Protein 9KK3 (pdb70)

Secondary structure (DSSP, 8-state):
--TTSS--S-----S-----

Structure (mmCIF, N/CA/C/O backbone):
data_9KK3
#
_entry.id   9KK3
#
_cell.length_a   1.000
_cell.length_b   1.000
_cell.length_c   1.000
_cell.angle_alpha   90.00
_cell.angle_beta   90.00
_cell.angle_gamma   90.00
#
_symmetry.space_group_name_H-M   'P 1'
#
loop_
_atom_site.group_PDB
_atom_site.id
_atom_site.type_symbol
_atom_site.label_atom_id
_atom_site.label_alt_id
_atom_site.label_comp_id
_atom_site.label_asym_id
_atom_site.label_entity_id
_atom_site.label_seq_id
_atom_site.pdbx_PDB_ins_code
_atom_site.Cartn_x
_atom_site.Cartn_y
_atom_site.Cartn_z
_atom_site.occupancy
_atom_site.B_iso_or_equiv
_atom_site.auth_seq_id
_atom_site.auth_comp_id
_atom_site.auth_asym_id
_atom_site.auth_atom_id
_atom_site.pdbx_PDB_model_num
ATOM 1 N N . LEU A 1 1 ? 1.328 0.000 0.000 1.00 0.000 1 LEU A N 1
ATOM 2 C CA . LEU A 1 1 ? 2.094 -0.000 -1.242 1.00 0.000 1 LEU A CA 1
ATOM 3 C C . LEU A 1 1 ? 2.266 -1.419 -1.775 1.00 0.000 1 LEU A C 1
ATOM 4 O O . LEU A 1 1 ? 2.159 -2.402 -1.041 1.00 0.000 1 LEU A O 1
ATOM 35 N N . SER A 1 3 ? 4.961 -3.246 -2.866 1.00 0.000 3 SER A N 1
ATOM 36 C CA . SER A 1 3 ? 5.998 -4.001 -2.173 1.00 0.000 3 SER A CA 1
ATOM 37 C C . SER A 1 3 ? 6.912 -3.070 -1.382 1.00 0.000 3 SER A C 1
ATOM 38 O O . SER A 1 3 ? 7.960 -2.647 -1.871 1.00 0.000 3 SER A O 1
ATOM 46 N N . CYS A 1 4 ? 6.506 -2.753 -0.157 1.00 0.000 4 CYS A N 1
ATOM 47 C CA . CYS A 1 4 ? 7.286 -1.872 0.704 1.00 0.000 4 CYS A CA 1
ATOM 48 C C . CYS A 1 4 ? 8.460 -2.621 1.328 1.00 0.000 4 CYS A C 1
ATOM 49 O O . CYS A 1 4 ? 9.549 -2.069 1.487 1.00 0.000 4 CYS A O 1
ATOM 56 N N . CYS A 1 5 ? 8.230 -3.881 1.681 1.00 0.000 5 CYS A N 1
ATOM 57 C CA . CYS A 1 5 ? 9.267 -4.707 2.288 1.00 0.000 5 CYS A CA 1
ATOM 58 C C . CYS A 1 5 ? 10.007 -5.517 1.228 1.00 0.000 5 CYS A C 1
ATOM 59 O O . CYS A 1 5 ? 10.489 -6.617 1.497 1.00 0.000 5 CYS A O 1
ATOM 66 N N . SER A 1 6 ? 10.094 -4.964 0.022 1.00 0.000 6 SER A N 1
ATOM 67 C CA . SER A 1 6 ? 10.772 -5.636 -1.080 1.00 0.000 6 SER A CA 1
ATOM 68 C C . SER A 1 6 ? 12.286 -5.585 -0.898 1.00 0.000 6 SER A C 1
ATOM 69 O O . SER A 1 6 ? 12.935 -6.612 -0.696 1.00 0.000 6 SER A O 1
ATOM 77 N N . LEU A 1 7 ? 12.844 -4.381 -0.970 1.00 0.000 7 LEU A N 1
ATOM 78 C CA . LEU A 1 7 ? 14.282 -4.193 -0.813 1.00 0.000 7 LEU A CA 1
ATOM 79 C C . LEU A 1 7 ? 14.634 -3.868 0.635 1.00 0.000 7 LEU A C 1
ATOM 80 O O . LEU A 1 7 ? 15.602 -3.159 0.904 1.00 0.000 7 LEU A O 1
ATOM 96 N N . ASN A 1 8 ? 13.841 -4.393 1.563 1.00 0.000 8 ASN A N 1
ATOM 97 C CA . ASN A 1 8 ? 14.070 -4.160 2.985 1.00 0.000 8 ASN A CA 1
ATOM 98 C C . ASN A 1 8 ? 13.264 -5.138 3.834 1.00 0.000 8 ASN A C 1
ATOM 99 O O . ASN A 1 8 ? 12.339 -4.743 4.545 1.00 0.000 8 ASN A O 1
ATOM 110 N N . LEU A 1 9 ? 13.621 -6.415 3.755 1.00 0.000 9 LEU A N 1
ATOM 111 C CA . LEU A 1 9 ? 12.931 -7.450 4.516 1.00 0.000 9 LEU A CA 1
ATOM 112 C C . LEU A 1 9 ? 13.526 -7.585 5.914 1.00 0.000 9 LEU A C 1
ATOM 113 O O . LEU A 1 9 ? 13.807 -8.692 6.375 1.00 0.000 9 LEU A O 1
ATOM 129 N N . ARG A 1 10 ? 13.713 -6.453 6.584 1.00 0.000 10 ARG A N 1
ATOM 130 C CA . ARG A 1 10 ? 14.273 -6.445 7.930 1.00 0.000 10 ARG A CA 1
ATOM 131 C C . ARG A 1 10 ? 13.215 -6.053 8.957 1.00 0.000 10 ARG A C 1
ATOM 132 O O . ARG A 1 10 ? 12.965 -6.783 9.917 1.00 0.000 10 ARG A O 1
ATOM 153 N N . LEU A 1 11 ? 12.597 -4.895 8.749 1.00 0.000 11 LEU A N 1
ATOM 154 C CA . LEU A 1 11 ? 11.566 -4.404 9.656 1.00 0.000 11 LEU A CA 1
ATOM 155 C C . LEU A 1 11 ? 10.273 -4.110 8.903 1.00 0.000 11 LEU A C 1
ATOM 156 O O . LEU A 1 11 ? 10.225 -4.189 7.675 1.00 0.000 11 LEU A O 1
ATOM 172 N N . CYS A 1 12 ? 9.226 -3.768 9.646 1.00 0.000 12 CYS A N 1
ATOM 173 C CA . CYS A 1 12 ? 7.932 -3.459 9.050 1.00 0.000 12 CYS A CA 1
ATOM 174 C C . CYS A 1 12 ? 7.119 -2.542 9.959 1.00 0.000 12 CYS A C 1
ATOM 175 O O . CYS A 1 12 ? 6.319 -2.992 10.781 1.00 0.000 12 CYS A O 1
ATOM 197 N N . VAL A 1 14 ? 5.199 0.448 8.758 1.00 0.000 14 VAL A N 1
ATOM 198 C CA . VAL A 1 14 ? 3.943 0.782 8.097 1.00 0.000 14 VAL A CA 1
ATOM 199 C C . VAL A 1 14 ? 3.268 -0.466 7.537 1.00 0.000 14 VAL A C 1
ATOM 200 O O . VAL A 1 14 ? 3.916 -1.465 7.224 1.00 0.000 14 VAL A O 1
ATOM 228 N N . ALA A 1 16 ? 2.236 -1.035 4.775 1.00 0.000 16 ALA A N 1
ATOM 229 C CA . ALA A 1 16 ? 2.720 -1.317 3.429 1.00 0.000 16 ALA A CA 1
ATOM 230 C C . ALA A 1 16 ? 3.680 -2.501 3.428 1.00 0.000 16 ALA A C 1
ATOM 231 O O . ALA A 1 16 ? 3.714 -3.286 2.479 1.00 0.000 16 ALA A O 1
ATOM 238 N N . CYS A 1 17 ? 4.461 -2.625 4.496 1.00 0.000 17 CYS A N 1
ATOM 239 C CA . CYS A 1 17 ? 5.424 -3.713 4.619 1.00 0.000 17 CYS A CA 1
ATOM 240 C C . CYS A 1 17 ? 5.042 -4.651 5.760 1.00 0.000 17 CYS A C 1
ATOM 241 O O . CYS A 1 17 ? 5.895 -5.332 6.331 1.00 0.000 17 CYS A O 1
ATOM 248 N N . LYS A 1 18 ? 3.755 -4.682 6.088 1.00 0.000 18 LYS A N 1
ATOM 249 C CA . LYS A 1 18 ? 3.258 -5.536 7.160 1.00 0.000 18 LYS A CA 1
ATOM 250 C C . LYS A 1 18 ? 2.757 -6.867 6.607 1.00 0.000 18 LYS A C 1
ATOM 251 O O . LYS A 1 18 ? 2.655 -7.854 7.336 1.00 0.000 18 LYS A O 1
ATOM 270 N N . ARG A 1 19 ? 2.448 -6.886 5.315 1.00 0.000 19 ARG A N 1
ATOM 271 C CA . ARG A 1 19 ? 1.958 -8.096 4.665 1.00 0.000 19 ARG A CA 1
ATOM 272 C C . ARG A 1 19 ? 3.114 -8.912 4.093 1.00 0.000 19 ARG A C 1
ATOM 273 O O . ARG A 1 19 ? 2.981 -10.112 3.856 1.00 0.000 19 ARG A O 1
ATOM 294 N N . ASN A 1 20 ? 4.246 -8.251 3.873 1.00 0.000 20 ASN A N 1
ATOM 295 C CA . ASN A 1 20 ? 5.424 -8.915 3.328 1.00 0.000 20 ASN A CA 1
ATOM 296 C C . ASN A 1 20 ? 5.947 -9.975 4.293 1.00 0.000 20 ASN A C 1
ATOM 297 O O . ASN A 1 20 ? 5.618 -9.986 5.479 1.00 0.000 20 ASN A O 1
ATOM 323 N N . CYS A 1 22 ? 8.581 -10.187 5.681 1.00 0.000 22 CYS A N 1
ATOM 324 C CA . CYS A 1 22 ? 9.349 -9.565 6.753 1.00 0.000 22 CYS A CA 1
ATOM 325 C C . CYS A 1 22 ? 8.522 -9.470 8.031 1.00 0.000 22 CYS A C 1
ATOM 326 O O . CYS A 1 22 ? 9.057 -9.546 9.138 1.00 0.000 22 CYS A O 1
ATOM 333 N N . CYS A 1 23 ? 7.213 -9.304 7.872 1.00 0.000 23 CYS A N 1
ATOM 334 C CA . CYS A 1 23 ? 6.310 -9.199 9.011 1.00 0.000 23 CYS A CA 1
ATOM 335 C C . CYS A 1 23 ? 5.546 -10.503 9.222 1.00 0.000 23 CYS A C 1
ATOM 336 O O . CYS A 1 23 ? 5.347 -10.943 10.355 1.00 0.000 23 CYS A O 1
ATOM 343 N N . THR A 1 24 ? 5.120 -11.117 8.123 1.00 0.000 24 THR A N 1
ATOM 344 C CA . THR A 1 24 ? 4.377 -12.369 8.186 1.00 0.000 24 THR A CA 1
ATOM 345 C C . THR A 1 24 ? 5.304 -13.568 8.016 1.00 0.000 24 THR A C 1
ATOM 346 O O . THR A 1 24 ? 4.907 -14.600 7.477 1.00 0.000 24 THR A O 1
ATOM 360 N N . LEU A 1 1 ? 1.438 -0.160 0.188 1.00 0.000 1 LEU A N 2
ATOM 361 C CA . LEU A 1 1 ? 2.104 -0.115 -1.109 1.00 0.000 1 LEU A CA 2
ATOM 362 C C . LEU A 1 1 ? 2.292 -1.520 -1.673 1.00 0.000 1 LEU A C 2
ATOM 363 O O . LEU A 1 1 ? 2.237 -2.517 -0.953 1.00 0.000 1 LEU A O 2
ATOM 394 N N . SER A 1 3 ? 4.950 -3.284 -2.808 1.00 0.000 3 SER A N 2
ATOM 395 C CA . SER A 1 3 ? 6.000 -4.042 -2.138 1.00 0.000 3 SER A CA 2
ATOM 396 C C . SER A 1 3 ? 6.915 -3.116 -1.343 1.00 0.000 3 SER A C 2
ATOM 397 O O . SER A 1 3 ? 8.001 -2.757 -1.799 1.00 0.000 3 SER A O 2
ATOM 405 N N . CYS A 1 4 ? 6.469 -2.734 -0.151 1.00 0.000 4 CYS A N 2
ATOM 406 C CA . CYS A 1 4 ? 7.246 -1.849 0.709 1.00 0.000 4 CYS A CA 2
ATOM 407 C C . CYS A 1 4 ? 8.415 -2.597 1.343 1.00 0.000 4 CYS A C 2
ATOM 408 O O . CYS A 1 4 ? 9.496 -2.038 1.530 1.00 0.000 4 CYS A O 2
ATOM 415 N N . CYS A 1 5 ? 8.191 -3.865 1.673 1.00 0.000 5 CYS A N 2
ATOM 416 C CA . CYS A 1 5 ? 9.225 -4.690 2.286 1.00 0.000 5 CYS A CA 2
ATOM 417 C C . CYS A 1 5 ? 9.995 -5.473 1.227 1.00 0.000 5 CYS A C 2
ATOM 418 O O . CYS A 1 5 ? 10.464 -6.583 1.479 1.00 0.000 5 CYS A O 2
ATOM 425 N N . SER A 1 6 ? 10.122 -4.886 0.041 1.00 0.000 6 SER A N 2
ATOM 426 C CA . SER A 1 6 ? 10.832 -5.529 -1.058 1.00 0.000 6 SER A CA 2
ATOM 427 C C . SER A 1 6 ? 12.340 -5.488 -0.828 1.00 0.000 6 SER A C 2
ATOM 428 O O . SER A 1 6 ? 12.978 -6.523 -0.630 1.00 0.000 6 SER A O 2
ATOM 436 N N . LEU A 1 7 ? 12.904 -4.286 -0.856 1.00 0.000 7 LEU A N 2
ATOM 437 C CA . LEU A 1 7 ? 14.337 -4.108 -0.650 1.00 0.000 7 LEU A CA 2
ATOM 438 C C . LEU A 1 7 ? 14.645 -3.814 0.814 1.00 0.000 7 LEU A C 2
ATOM 439 O O . LEU A 1 7 ? 15.592 -3.094 1.127 1.00 0.000 7 LEU A O 2
ATOM 455 N N . ASN A 1 8 ? 13.839 -4.379 1.708 1.00 0.000 8 ASN A N 2
ATOM 456 C CA . ASN A 1 8 ? 14.027 -4.179 3.140 1.00 0.000 8 ASN A CA 2
ATOM 457 C C . ASN A 1 8 ? 13.219 -5.195 3.942 1.00 0.000 8 ASN A C 2
ATOM 458 O O . ASN A 1 8 ? 12.294 -4.834 4.671 1.00 0.000 8 ASN A O 2
ATOM 469 N N . LEU A 1 9 ? 13.574 -6.467 3.802 1.00 0.000 9 LEU A N 2
ATOM 470 C CA . LEU A 1 9 ? 12.883 -7.537 4.514 1.00 0.000 9 LEU A CA 2
ATOM 471 C C . LEU A 1 9 ? 13.474 -7.736 5.905 1.00 0.000 9 LEU A C 2
ATOM 472 O O . LEU A 1 9 ? 13.784 -8.859 6.305 1.00 0.000 9 LEU A O 2
ATOM 488 N N . ARG A 1 10 ? 13.627 -6.639 6.640 1.00 0.000 10 ARG A N 2
ATOM 489 C CA . ARG A 1 10 ? 14.180 -6.694 7.988 1.00 0.000 10 ARG A CA 2
ATOM 490 C C . ARG A 1 10 ? 13.262 -5.988 8.981 1.00 0.000 10 ARG A C 2
ATOM 491 O O . ARG A 1 10 ? 13.125 -6.415 10.128 1.00 0.000 10 ARG A O 2
ATOM 512 N N . LEU A 1 11 ? 12.636 -4.905 8.534 1.00 0.000 11 LEU A N 2
ATOM 513 C CA . LEU A 1 11 ? 11.730 -4.139 9.383 1.00 0.000 11 LEU A CA 2
ATOM 514 C C . LEU A 1 11 ? 10.388 -3.921 8.691 1.00 0.000 11 LEU A C 2
ATOM 515 O O . LEU A 1 11 ? 10.289 -3.999 7.467 1.00 0.000 11 LEU A O 2
ATOM 531 N N . CYS A 1 12 ? 9.358 -3.645 9.484 1.00 0.000 12 CYS A N 2
ATOM 532 C CA . CYS A 1 12 ? 8.022 -3.414 8.949 1.00 0.000 12 CYS A CA 2
ATOM 533 C C . CYS A 1 12 ? 7.211 -2.516 9.880 1.00 0.000 12 CYS A C 2
ATOM 534 O O . CYS A 1 12 ? 6.457 -2.984 10.733 1.00 0.000 12 CYS A O 2
ATOM 556 N N . VAL A 1 14 ? 5.199 0.459 8.708 1.00 0.000 14 VAL A N 2
ATOM 557 C CA . VAL A 1 14 ? 3.927 0.776 8.070 1.00 0.000 14 VAL A CA 2
ATOM 558 C C . VAL A 1 14 ? 3.259 -0.481 7.521 1.00 0.000 14 VAL A C 2
ATOM 559 O O . VAL A 1 14 ? 3.915 -1.470 7.195 1.00 0.000 14 VAL A O 2
ATOM 587 N N . ALA A 1 16 ? 2.205 -1.085 4.783 1.00 0.000 16 ALA A N 2
ATOM 588 C CA . ALA A 1 16 ? 2.682 -1.375 3.436 1.00 0.000 16 ALA A CA 2
ATOM 589 C C . ALA A 1 16 ? 3.657 -2.547 3.440 1.00 0.000 16 ALA A C 2
ATOM 590 O O . ALA A 1 16 ? 3.698 -3.337 2.496 1.00 0.000 16 ALA A O 2
ATOM 597 N N . CYS A 1 17 ? 4.441 -2.655 4.507 1.00 0.000 17 CYS A N 2
ATOM 598 C CA . CYS A 1 17 ? 5.417 -3.731 4.634 1.00 0.000 17 CYS A CA 2
ATOM 599 C C . CYS A 1 17 ? 5.048 -4.668 5.780 1.00 0.000 17 CYS A C 2
ATOM 600 O O . CYS A 1 17 ? 5.908 -5.345 6.345 1.00 0.000 17 CYS A O 2
ATOM 607 N N . LYS A 1 18 ? 3.764 -4.703 6.118 1.00 0.000 18 LYS A N 2
ATOM 608 C CA . LYS A 1 18 ? 3.278 -5.558 7.195 1.00 0.000 18 LYS A CA 2
ATOM 609 C C . LYS A 1 18 ? 2.768 -6.886 6.647 1.00 0.000 18 LYS A C 2
ATOM 610 O O . LYS A 1 18 ? 2.678 -7.875 7.375 1.00 0.000 18 LYS A O 2
ATOM 629 N N . ARG A 1 19 ? 2.437 -6.903 5.360 1.00 0.000 19 ARG A N 2
ATOM 630 C CA . ARG A 1 19 ? 1.936 -8.110 4.715 1.00 0.000 19 ARG A CA 2
ATOM 631 C C . ARG A 1 19 ? 3.082 -8.927 4.126 1.00 0.000 19 ARG A C 2
ATOM 632 O O . ARG A 1 19 ? 2.947 -10.128 3.896 1.00 0.000 19 ARG A O 2
ATOM 653 N N . ASN A 1 20 ? 4.210 -8.266 3.884 1.00 0.000 20 ASN A N 2
ATOM 654 C CA . ASN A 1 20 ? 5.379 -8.931 3.320 1.00 0.000 20 ASN A CA 2
ATOM 655 C C . ASN A 1 20 ? 5.909 -9.999 4.272 1.00 0.000 20 ASN A C 2
ATOM 656 O O . ASN A 1 20 ? 5.594 -10.017 5.462 1.00 0.000 20 ASN A O 2
ATOM 682 N N . CYS A 1 22 ? 8.545 -10.226 5.641 1.00 0.000 22 CYS A N 2
ATOM 683 C CA . CYS A 1 22 ? 9.318 -9.614 6.715 1.00 0.000 22 CYS A CA 2
ATOM 684 C C . CYS A 1 22 ? 8.496 -9.527 7.997 1.00 0.000 22 CYS A C 2
ATOM 685 O O . CYS A 1 22 ? 9.025 -9.676 9.099 1.00 0.000 22 CYS A O 2
ATOM 692 N N . CYS A 1 23 ? 7.198 -9.286 7.845 1.00 0.000 23 CYS A N 2
ATOM 693 C CA . CYS A 1 23 ? 6.300 -9.179 8.989 1.00 0.000 23 CYS A CA 2
ATOM 694 C C . CYS A 1 23 ? 5.409 -10.413 9.099 1.00 0.000 23 CYS A C 2
ATOM 695 O O . CYS A 1 23 ? 5.226 -10.967 10.183 1.00 0.000 23 CYS A O 2
ATOM 702 N N . THR A 1 24 ? 4.856 -10.839 7.967 1.00 0.000 24 THR A N 2
ATOM 703 C CA . THR A 1 24 ? 3.983 -12.006 7.935 1.00 0.000 24 THR A CA 2
ATOM 704 C C . THR A 1 24 ? 4.167 -12.794 6.643 1.00 0.000 24 THR A C 2
ATOM 705 O O . THR A 1 24 ? 4.246 -12.218 5.559 1.00 0.000 24 THR A O 2
ATOM 719 N N . LEU A 1 1 ? 1.966 0.566 -1.302 1.00 0.000 1 LEU A N 3
ATOM 720 C CA . LEU A 1 1 ? 3.269 0.015 -1.657 1.00 0.000 1 LEU A CA 3
ATOM 721 C C . LEU A 1 1 ? 3.356 -1.462 -1.285 1.00 0.000 1 LEU A C 3
ATOM 722 O O . LEU A 1 1 ? 4.033 -1.848 -0.332 1.00 0.000 1 LEU A O 3
ATOM 753 N N . SER A 1 3 ? 4.992 -3.847 -2.413 1.00 0.000 3 SER A N 3
ATOM 754 C CA . SER A 1 3 ? 6.372 -4.311 -2.319 1.00 0.000 3 SER A CA 3
ATOM 755 C C . SER A 1 3 ? 7.194 -3.392 -1.421 1.00 0.000 3 SER A C 3
ATOM 756 O O . SER A 1 3 ? 8.369 -3.134 -1.687 1.00 0.000 3 SER A O 3
ATOM 764 N N . CYS A 1 4 ? 6.569 -2.899 -0.358 1.00 0.000 4 CYS A N 3
ATOM 765 C CA . CYS A 1 4 ? 7.240 -2.008 0.580 1.00 0.000 4 CYS A CA 3
ATOM 766 C C . CYS A 1 4 ? 8.423 -2.707 1.244 1.00 0.000 4 CYS A C 3
ATOM 767 O O . CYS A 1 4 ? 9.498 -2.126 1.394 1.00 0.000 4 CYS A O 3
ATOM 774 N N . CYS A 1 5 ? 8.217 -3.959 1.639 1.00 0.000 5 CYS A N 3
ATOM 775 C CA . CYS A 1 5 ? 9.265 -4.739 2.287 1.00 0.000 5 CYS A CA 3
ATOM 776 C C . CYS A 1 5 ? 10.034 -5.572 1.265 1.00 0.000 5 CYS A C 3
ATOM 777 O O . CYS A 1 5 ? 10.566 -6.633 1.588 1.00 0.000 5 CYS A O 3
ATOM 784 N N . SER A 1 6 ? 10.086 -5.082 0.030 1.00 0.000 6 SER A N 3
ATOM 785 C CA . SER A 1 6 ? 10.787 -5.781 -1.041 1.00 0.000 6 SER A CA 3
ATOM 786 C C . SER A 1 6 ? 12.298 -5.659 -0.872 1.00 0.000 6 SER A C 3
ATOM 787 O O . SER A 1 6 ? 12.997 -6.656 -0.684 1.00 0.000 6 SER A O 3
ATOM 795 N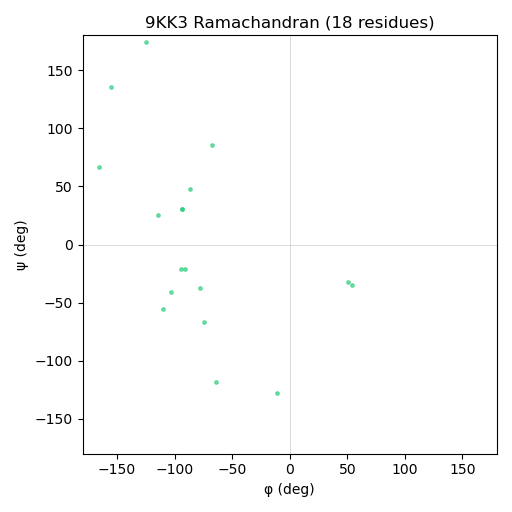 N . LEU A 1 7 ? 12.797 -4.429 -0.941 1.00 0.000 7 LEU A N 3
ATOM 796 C CA . LEU A 1 7 ? 14.226 -4.174 -0.797 1.00 0.000 7 LEU A CA 3
ATOM 797 C C . LEU A 1 7 ? 14.575 -3.837 0.649 1.00 0.000 7 LEU A C 3
ATOM 798 O O . LEU A 1 7 ? 15.521 -3.097 0.913 1.00 0.000 7 LEU A O 3
ATOM 814 N N . ASN A 1 8 ? 13.805 -4.388 1.582 1.00 0.000 8 ASN A N 3
ATOM 815 C CA . ASN A 1 8 ? 14.034 -4.147 3.002 1.00 0.000 8 ASN A CA 3
ATOM 816 C C . ASN A 1 8 ? 13.263 -5.149 3.856 1.00 0.000 8 ASN A C 3
ATOM 817 O O . ASN A 1 8 ? 12.337 -4.782 4.580 1.00 0.000 8 ASN A O 3
ATOM 828 N N . LEU A 1 9 ? 13.651 -6.416 3.765 1.00 0.000 9 LEU A N 3
ATOM 829 C CA . LEU A 1 9 ? 12.997 -7.473 4.529 1.00 0.000 9 LEU A CA 3
ATOM 830 C C . LEU A 1 9 ? 13.597 -7.586 5.927 1.00 0.000 9 LEU A C 3
ATOM 831 O O . LEU A 1 9 ? 13.938 -8.679 6.381 1.00 0.000 9 LEU A O 3
ATOM 847 N N . ARG A 1 10 ? 13.721 -6.450 6.605 1.00 0.000 10 ARG A N 3
ATOM 848 C CA . ARG A 1 10 ? 14.280 -6.421 7.952 1.00 0.000 10 ARG A CA 3
ATOM 849 C C . ARG A 1 10 ? 13.229 -5.980 8.967 1.00 0.000 10 ARG A C 3
ATOM 850 O O . ARG A 1 10 ? 12.932 -6.698 9.922 1.00 0.000 10 ARG A O 3
ATOM 871 N N . LEU A 1 11 ? 12.669 -4.794 8.753 1.00 0.000 11 LEU A N 3
ATOM 872 C CA . LEU A 1 11 ? 11.652 -4.255 9.649 1.00 0.000 11 LEU A CA 3
ATOM 873 C C . LEU A 1 11 ? 10.338 -4.030 8.908 1.00 0.000 11 LEU A C 3
ATOM 874 O O . LEU A 1 11 ? 10.268 -4.179 7.687 1.00 0.000 11 LEU A O 3
ATOM 890 N N . CYS A 1 12 ? 9.299 -3.668 9.653 1.00 0.000 12 CYS A N 3
ATOM 891 C CA . CYS A 1 12 ? 7.987 -3.420 9.067 1.00 0.000 12 CYS A CA 3
ATOM 892 C C . CYS A 1 12 ? 7.122 -2.582 10.005 1.00 0.000 12 CYS A C 3
ATOM 893 O O . CYS A 1 12 ? 6.322 -3.103 10.783 1.00 0.000 12 CYS A O 3
ATOM 915 N N . VAL A 1 14 ? 5.168 0.390 8.885 1.00 0.000 14 VAL A N 3
ATOM 916 C CA . VAL A 1 14 ? 3.935 0.742 8.192 1.00 0.000 14 VAL A CA 3
ATOM 917 C C . VAL A 1 14 ? 3.256 -0.495 7.616 1.00 0.000 14 VAL A C 3
ATOM 918 O O . VAL A 1 14 ? 3.892 -1.515 7.348 1.00 0.000 14 VAL A O 3
ATOM 946 N N . ALA A 1 16 ? 2.227 -0.985 4.770 1.00 0.000 16 ALA A N 3
ATOM 947 C CA . ALA A 1 16 ? 2.718 -1.249 3.423 1.00 0.000 16 ALA A CA 3
ATOM 948 C C . ALA A 1 16 ? 3.673 -2.437 3.410 1.00 0.000 16 ALA A C 3
ATOM 949 O O . ALA A 1 16 ? 3.696 -3.218 2.458 1.00 0.000 16 ALA A O 3
ATOM 956 N N . CYS A 1 17 ? 4.462 -2.568 4.471 1.00 0.000 17 CYS A N 3
ATOM 957 C CA . CYS A 1 17 ? 5.421 -3.661 4.582 1.00 0.000 17 CYS A CA 3
ATOM 958 C C . CYS A 1 17 ? 5.056 -4.591 5.735 1.00 0.000 17 CYS A C 3
ATOM 959 O O . CYS A 1 17 ? 5.922 -5.241 6.321 1.00 0.000 17 CYS A O 3
ATOM 966 N N . LYS A 1 18 ? 3.768 -4.649 6.055 1.00 0.000 18 LYS A N 3
ATOM 967 C CA . LYS A 1 18 ? 3.286 -5.500 7.137 1.00 0.000 18 LYS A CA 3
ATOM 968 C C . LYS A 1 18 ? 2.780 -6.833 6.596 1.00 0.000 18 LYS A C 3
ATOM 969 O O . LYS A 1 18 ? 2.690 -7.817 7.330 1.00 0.000 18 LYS A O 3
ATOM 988 N N . ARG A 1 19 ? 2.453 -6.858 5.308 1.00 0.000 19 ARG A N 3
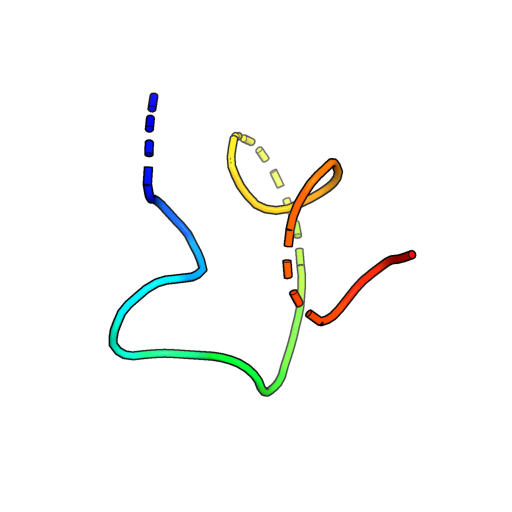ATOM 989 C CA . ARG A 1 19 ? 1.956 -8.072 4.670 1.00 0.000 19 ARG A CA 3
ATOM 990 C C . ARG A 1 19 ? 3.105 -8.884 4.079 1.00 0.000 19 ARG A C 3
ATOM 991 O O . ARG A 1 19 ? 2.972 -10.084 3.842 1.00 0.000 19 ARG A O 3
ATOM 1012 N N . ASN A 1 20 ? 4.233 -8.221 3.845 1.00 0.000 20 ASN A N 3
ATOM 1013 C CA . ASN A 1 20 ? 5.405 -8.881 3.281 1.00 0.000 20 ASN A CA 3
ATOM 1014 C C . ASN A 1 20 ? 5.929 -9.959 4.225 1.00 0.000 20 ASN A C 3
ATOM 1015 O O . ASN A 1 20 ? 5.604 -9.991 5.412 1.00 0.000 20 ASN A O 3
ATOM 1041 N N . CYS A 1 22 ? 8.557 -10.202 5.617 1.00 0.000 22 CYS A N 3
ATOM 1042 C CA . CYS A 1 22 ? 9.315 -9.601 6.707 1.00 0.000 22 CYS A CA 3
ATOM 1043 C C . CYS A 1 22 ? 8.478 -9.539 7.982 1.00 0.000 22 CYS A C 3
ATOM 1044 O O . CYS A 1 22 ? 8.997 -9.695 9.087 1.00 0.000 22 CYS A O 3
ATOM 1051 N N . CYS A 1 23 ? 7.179 -9.310 7.819 1.00 0.000 23 CYS A N 3
ATOM 1052 C CA . CYS A 1 23 ? 6.268 -9.227 8.955 1.00 0.000 23 CY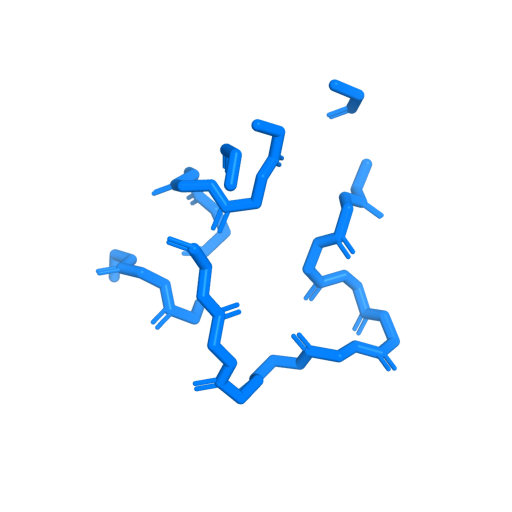S A CA 3
ATOM 1053 C C . CYS A 1 23 ? 5.413 -10.486 9.060 1.00 0.000 23 CYS A C 3
ATOM 1054 O O . CYS A 1 23 ? 5.240 -11.045 10.143 1.00 0.000 23 CYS A O 3
ATOM 1061 N N . THR A 1 24 ? 4.879 -10.928 7.925 1.00 0.000 24 THR A N 3
ATOM 1062 C CA . THR A 1 24 ? 4.041 -12.120 7.889 1.00 0.000 24 THR A CA 3
ATOM 1063 C C . THR A 1 24 ? 4.253 -12.902 6.597 1.00 0.000 24 THR A C 3
ATOM 1064 O O . THR A 1 24 ? 4.358 -12.320 5.518 1.00 0.000 24 THR A O 3
ATOM 1078 N N . LEU A 1 1 ? 2.072 1.281 -2.267 1.00 0.000 1 LEU A N 4
ATOM 1079 C CA . LEU A 1 1 ? 3.361 0.617 -2.111 1.00 0.000 1 LEU A CA 4
ATOM 1080 C C . LEU A 1 1 ? 3.180 -0.888 -1.936 1.00 0.000 1 LEU A C 4
ATOM 1081 O O . LEU A 1 1 ? 3.386 -1.441 -0.855 1.00 0.000 1 LEU A O 4
ATOM 1112 N N . SER A 1 3 ? 4.926 -3.592 -2.867 1.00 0.000 3 SER A N 4
ATOM 1113 C CA . SER A 1 3 ? 6.102 -4.256 -2.318 1.00 0.000 3 SER A CA 4
ATOM 1114 C C . SER A 1 3 ? 6.937 -3.285 -1.488 1.00 0.000 3 SER A C 4
ATOM 1115 O O . SER A 1 3 ? 7.994 -2.828 -1.923 1.00 0.000 3 SER A O 4
ATOM 1123 N N . CYS A 1 4 ? 6.454 -2.974 -0.290 1.00 0.000 4 CYS A N 4
ATOM 1124 C CA . CYS A 1 4 ? 7.153 -2.057 0.602 1.00 0.000 4 CYS A CA 4
ATOM 1125 C C . CYS A 1 4 ? 8.353 -2.740 1.251 1.00 0.000 4 CYS A C 4
ATOM 1126 O O . CYS A 1 4 ? 9.419 -2.140 1.396 1.00 0.000 4 CYS A O 4
ATOM 1133 N N . CYS A 1 5 ? 8.173 -3.997 1.640 1.00 0.000 5 CYS A N 4
ATOM 1134 C CA . CYS A 1 5 ? 9.240 -4.763 2.274 1.00 0.000 5 CYS A CA 4
ATOM 1135 C C . CYS A 1 5 ? 10.016 -5.573 1.240 1.00 0.000 5 CYS A C 4
ATOM 1136 O O . CYS A 1 5 ? 10.522 -6.655 1.536 1.00 0.000 5 CYS A O 4
ATOM 1143 N N . SER A 1 6 ? 10.105 -5.042 0.025 1.00 0.000 6 SER A N 4
ATOM 1144 C CA . SER A 1 6 ? 10.816 -5.717 -1.055 1.00 0.000 6 SER A CA 4
ATOM 1145 C C . SER A 1 6 ? 12.326 -5.609 -0.862 1.00 0.000 6 SER A C 4
ATOM 1146 O O . SER A 1 6 ? 13.008 -6.610 -0.639 1.00 0.000 6 SER A O 4
ATOM 1154 N N . LEU A 1 7 ? 12.842 -4.388 -0.949 1.00 0.000 7 LEU A N 4
ATOM 1155 C CA . LEU A 1 7 ? 14.271 -4.148 -0.783 1.00 0.000 7 LEU A CA 4
ATOM 1156 C C . LEU A 1 7 ? 14.599 -3.787 0.662 1.00 0.000 7 LEU A C 4
ATOM 1157 O O . LEU A 1 7 ? 15.531 -3.030 0.927 1.00 0.000 7 LEU A O 4
ATOM 1173 N N . ASN A 1 8 ? 13.827 -4.338 1.593 1.00 0.000 8 ASN A N 4
ATOM 1174 C CA . ASN A 1 8 ? 14.037 -4.076 3.013 1.00 0.000 8 ASN A CA 4
ATOM 1175 C C . ASN A 1 8 ? 13.271 -5.079 3.870 1.00 0.000 8 ASN A C 4
ATOM 1176 O O . ASN A 1 8 ? 12.334 -4.715 4.583 1.00 0.000 8 ASN A O 4
ATOM 1187 N N . LEU A 1 9 ? 13.674 -6.342 3.797 1.00 0.000 9 LEU A N 4
ATOM 1188 C CA . LEU A 1 9 ? 13.026 -7.398 4.566 1.00 0.000 9 LEU A CA 4
ATOM 1189 C C . LEU A 1 9 ? 13.647 -7.519 5.955 1.00 0.000 9 LEU A C 4
ATOM 1190 O O . LEU A 1 9 ? 13.964 -8.618 6.410 1.00 0.000 9 LEU A O 4
ATOM 1206 N N . ARG A 1 10 ? 13.814 -6.383 6.623 1.00 0.000 10 ARG A N 4
ATOM 1207 C CA . ARG A 1 10 ? 14.395 -6.361 7.960 1.00 0.000 10 ARG A CA 4
ATOM 1208 C C . ARG A 1 10 ? 13.344 -5.994 9.004 1.00 0.000 10 ARG A C 4
ATOM 1209 O O . ARG A 1 10 ? 13.214 -6.661 10.031 1.00 0.000 10 ARG A O 4
ATOM 1230 N N . LEU A 1 11 ? 12.596 -4.930 8.734 1.00 0.000 11 LEU A N 4
ATOM 1231 C CA . LEU A 1 11 ? 11.556 -4.473 9.649 1.00 0.000 11 LEU A CA 4
ATOM 1232 C C . LEU A 1 11 ? 10.271 -4.145 8.894 1.00 0.000 11 LEU A C 4
ATOM 1233 O O . LEU A 1 11 ? 10.237 -4.173 7.664 1.00 0.000 11 LEU A O 4
ATOM 1249 N N . CYS A 1 12 ? 9.217 -3.832 9.640 1.00 0.000 12 CYS A N 4
ATOM 1250 C CA . CYS A 1 12 ? 7.930 -3.497 9.042 1.00 0.000 12 CYS A CA 4
ATOM 1251 C C . CYS A 1 12 ? 7.122 -2.589 9.965 1.00 0.000 12 CYS A C 4
ATOM 1252 O O . CYS A 1 12 ? 6.310 -3.045 10.771 1.00 0.000 12 CYS A O 4
ATOM 1274 N N . VAL A 1 14 ? 5.245 0.424 8.810 1.00 0.000 14 VAL A N 4
ATOM 1275 C CA . VAL A 1 14 ? 3.997 0.785 8.148 1.00 0.000 14 VAL A CA 4
ATOM 1276 C C . VAL A 1 14 ? 3.299 -0.448 7.585 1.00 0.000 14 VAL A C 4
ATOM 1277 O O . VAL A 1 14 ? 3.928 -1.457 7.265 1.00 0.000 14 VAL A O 4
ATOM 1305 N N . 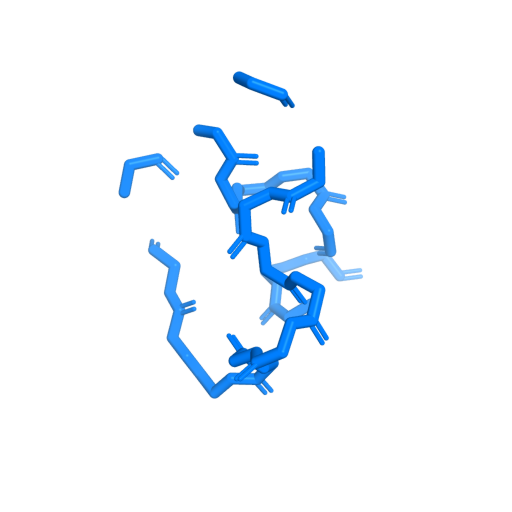ALA A 1 16 ? 2.225 -0.961 4.817 1.00 0.000 16 ALA A N 4
ATOM 1306 C CA . ALA A 1 16 ? 2.685 -1.230 3.460 1.00 0.000 16 ALA A CA 4
ATOM 1307 C C . ALA A 1 16 ? 3.627 -2.428 3.426 1.00 0.000 16 ALA A C 4
ATOM 1308 O O . ALA A 1 16 ? 3.620 -3.210 2.474 1.00 0.000 16 ALA A O 4
ATOM 1315 N N . CYS A 1 17 ? 4.437 -2.567 4.470 1.00 0.000 17 CYS A N 4
ATOM 1316 C CA . CYS A 1 17 ? 5.387 -3.670 4.560 1.00 0.000 17 CYS A CA 4
ATOM 1317 C C . CYS A 1 17 ? 5.015 -4.616 5.699 1.00 0.000 17 CYS A C 4
ATOM 1318 O O . CYS A 1 17 ? 5.874 -5.294 6.263 1.00 0.000 17 CYS A O 4
ATOM 1325 N N . LYS A 1 18 ? 3.730 -4.656 6.032 1.00 0.000 18 LYS A N 4
ATOM 1326 C CA . LYS A 1 18 ? 3.242 -5.519 7.101 1.00 0.000 18 LYS A CA 4
ATOM 1327 C C . LYS A 1 18 ? 2.735 -6.845 6.542 1.00 0.000 18 LYS A C 4
ATOM 1328 O O . LYS A 1 18 ? 2.622 -7.832 7.268 1.00 0.000 18 LYS A O 4
ATOM 1347 N N . ARG A 1 19 ? 2.433 -6.859 5.248 1.00 0.000 19 ARG A N 4
ATOM 1348 C CA . ARG A 1 19 ? 1.939 -8.064 4.593 1.00 0.000 19 ARG A CA 4
ATOM 1349 C C . ARG A 1 19 ? 3.093 -8.893 4.036 1.00 0.000 19 ARG A C 4
ATOM 1350 O O . ARG A 1 19 ? 2.951 -10.091 3.799 1.00 0.000 19 ARG A O 4
ATOM 1371 N N . ASN A 1 20 ? 4.235 -8.245 3.831 1.00 0.000 20 ASN A N 4
ATOM 1372 C CA . ASN A 1 20 ? 5.413 -8.921 3.301 1.00 0.000 20 ASN A CA 4
ATOM 1373 C C . ASN A 1 20 ? 5.909 -9.989 4.272 1.00 0.000 20 ASN A C 4
ATOM 1374 O O . ASN A 1 20 ? 5.547 -10.011 5.448 1.00 0.000 20 ASN A O 4
ATOM 1400 N N . CYS A 1 22 ? 8.525 -10.212 5.716 1.00 0.000 22 CYS A N 4
ATOM 1401 C CA . CYS A 1 22 ? 9.274 -9.598 6.806 1.00 0.000 22 CYS A CA 4
ATOM 1402 C C . CYS A 1 22 ? 8.421 -9.505 8.067 1.00 0.000 22 CYS A C 4
ATOM 1403 O O . CYS A 1 22 ? 8.932 -9.593 9.184 1.00 0.000 22 CYS A O 4
ATOM 1410 N N . CYS A 1 23 ? 7.117 -9.328 7.882 1.00 0.000 23 CYS A N 4
ATOM 1411 C CA . CYS A 1 23 ? 6.192 -9.223 9.003 1.00 0.000 23 CYS A CA 4
ATOM 1412 C C . CYS A 1 23 ? 5.415 -10.523 9.191 1.00 0.000 23 CYS A C 4
ATOM 1413 O O . CYS A 1 23 ? 5.193 -10.970 10.317 1.00 0.000 23 CYS A O 4
ATOM 1420 N N . THR A 1 24 ? 5.004 -11.126 8.080 1.00 0.000 24 THR A N 4
ATOM 1421 C CA . THR A 1 24 ? 4.252 -12.374 8.121 1.00 0.000 24 THR A CA 4
ATOM 1422 C C . THR A 1 24 ? 5.173 -13.577 7.959 1.00 0.000 24 THR A C 4
ATOM 1423 O O . THR A 1 24 ? 4.772 -14.611 7.426 1.00 0.000 24 THR A O 4
ATOM 1437 N N . LEU A 1 1 ? 1.776 0.767 0.168 1.00 0.000 1 LEU A N 5
ATOM 1438 C CA . LEU A 1 1 ? 2.473 0.487 -1.083 1.00 0.000 1 LEU A CA 5
ATOM 1439 C C . LEU A 1 1 ? 2.435 -1.003 -1.405 1.00 0.000 1 LEU A C 5
ATOM 1440 O O . LEU A 1 1 ? 2.226 -1.847 -0.533 1.00 0.000 1 LEU A O 5
ATOM 1471 N N . SER A 1 3 ? 4.974 -3.295 -2.808 1.00 0.000 3 SER A N 5
ATOM 1472 C CA . SER A 1 3 ? 6.094 -4.030 -2.232 1.00 0.000 3 SER A CA 5
ATOM 1473 C C . SER A 1 3 ? 6.989 -3.103 -1.415 1.00 0.000 3 SER A C 5
ATOM 1474 O O . SER A 1 3 ? 8.064 -2.705 -1.864 1.00 0.000 3 SER A O 5
ATOM 1482 N N . CYS A 1 4 ? 6.538 -2.764 -0.212 1.00 0.000 4 CYS A N 5
ATOM 1483 C CA . CYS A 1 4 ? 7.296 -1.884 0.669 1.00 0.000 4 CYS A CA 5
ATOM 1484 C C . CYS A 1 4 ? 8.464 -2.629 1.308 1.00 0.000 4 CYS A C 5
ATOM 1485 O O . CYS A 1 4 ? 9.550 -2.074 1.479 1.00 0.000 4 CYS A O 5
ATOM 1492 N N . CYS A 1 5 ? 8.233 -3.889 1.659 1.00 0.000 5 CYS A N 5
ATOM 1493 C CA . CYS A 1 5 ? 9.265 -4.712 2.280 1.00 0.000 5 CYS A CA 5
ATOM 1494 C C . CYS A 1 5 ? 10.023 -5.518 1.229 1.00 0.000 5 CYS A C 5
ATOM 1495 O O . CYS A 1 5 ? 10.514 -6.612 1.506 1.00 0.000 5 CYS A O 5
ATOM 1502 N N . SER A 1 6 ? 10.116 -4.967 0.023 1.00 0.000 6 SER A N 5
ATOM 1503 C CA . SER A 1 6 ? 10.812 -5.635 -1.071 1.00 0.000 6 SER A CA 5
ATOM 1504 C C . SER A 1 6 ? 12.323 -5.562 -0.879 1.00 0.000 6 SER A C 5
ATOM 1505 O O . SER A 1 6 ? 12.987 -6.583 -0.692 1.00 0.000 6 SER A O 5
ATOM 1513 N N . LEU A 1 7 ? 12.861 -4.349 -0.925 1.00 0.000 7 LEU A N 5
ATOM 1514 C CA . LEU A 1 7 ? 14.295 -4.140 -0.756 1.00 0.000 7 LEU A CA 5
ATOM 1515 C C . LEU A 1 7 ? 14.634 -3.845 0.702 1.00 0.000 7 LEU A C 5
ATOM 1516 O O . LEU A 1 7 ? 15.598 -3.139 0.994 1.00 0.000 7 LEU A O 5
ATOM 1532 N N . ASN A 1 8 ? 13.836 -4.394 1.612 1.00 0.000 8 ASN A N 5
ATOM 1533 C CA . ASN A 1 8 ? 14.053 -4.191 3.040 1.00 0.000 8 ASN A CA 5
ATOM 1534 C C . ASN A 1 8 ? 13.244 -5.191 3.860 1.00 0.000 8 ASN A C 5
ATOM 1535 O O . ASN A 1 8 ? 12.318 -4.815 4.580 1.00 0.000 8 ASN A O 5
ATOM 1546 N N . LEU A 1 9 ? 13.600 -6.466 3.748 1.00 0.000 9 LEU A N 5
ATOM 1547 C CA . LEU A 1 9 ? 12.908 -7.521 4.479 1.00 0.000 9 LEU A CA 5
ATOM 1548 C C . LEU A 1 9 ? 13.488 -7.682 5.881 1.00 0.000 9 LEU A C 5
ATOM 1549 O O . LEU A 1 9 ? 13.802 -8.793 6.310 1.00 0.000 9 LEU A O 5
ATOM 1565 N N . ARG A 1 10 ? 13.625 -6.567 6.591 1.00 0.000 10 ARG A N 5
ATOM 1566 C CA . ARG A 1 10 ? 14.166 -6.585 7.944 1.00 0.000 10 ARG A CA 5
ATOM 1567 C C . ARG A 1 10 ? 13.152 -6.032 8.942 1.00 0.000 10 ARG A C 5
ATOM 1568 O O . ARG A 1 10 ? 12.826 -6.681 9.937 1.00 0.000 10 ARG A O 5
ATOM 1589 N N . LEU A 1 11 ? 12.658 -4.829 8.670 1.00 0.000 11 LEU A N 5
ATOM 1590 C CA . LEU A 1 11 ? 11.681 -4.188 9.544 1.00 0.000 11 LEU A CA 5
ATOM 1591 C C . LEU A 1 11 ? 10.355 -3.981 8.819 1.00 0.000 11 LEU A C 5
ATOM 1592 O O . LEU A 1 11 ? 10.268 -4.148 7.602 1.00 0.000 11 LEU A O 5
ATOM 1608 N N . CYS A 1 12 ? 9.325 -3.615 9.574 1.00 0.000 12 CYS A N 5
ATOM 1609 C CA . CYS A 1 12 ? 8.003 -3.383 9.005 1.00 0.000 12 CYS A CA 5
ATOM 1610 C C . CYS A 1 12 ? 7.147 -2.538 9.943 1.00 0.000 12 CYS A C 5
ATOM 1611 O O . CYS A 1 12 ? 6.368 -3.052 10.746 1.00 0.000 12 CYS A O 5
ATOM 1633 N N . VAL A 1 14 ? 5.142 0.412 8.809 1.00 0.000 14 VAL A N 5
ATOM 1634 C CA . VAL A 1 14 ? 3.893 0.741 8.133 1.00 0.000 14 VAL A CA 5
ATOM 1635 C C . VAL A 1 14 ? 3.231 -0.509 7.563 1.00 0.000 14 VAL A C 5
ATOM 1636 O O . VAL A 1 14 ? 3.885 -1.513 7.279 1.00 0.000 14 VAL A O 5
ATOM 1664 N N . ALA A 1 16 ? 2.236 -1.055 4.758 1.00 0.000 16 ALA A N 5
ATOM 1665 C CA . ALA A 1 16 ? 2.734 -1.324 3.415 1.00 0.000 16 ALA A CA 5
ATOM 1666 C C . ALA A 1 16 ? 3.706 -2.499 3.416 1.00 0.000 16 ALA A C 5
ATOM 1667 O O . ALA A 1 16 ? 3.760 -3.274 2.460 1.00 0.000 16 ALA A O 5
ATOM 1674 N N . CYS A 1 17 ? 4.472 -2.626 4.494 1.00 0.000 17 CYS A N 5
ATOM 1675 C CA . CYS A 1 17 ? 5.444 -3.706 4.619 1.00 0.000 17 CYS A CA 5
ATOM 1676 C C . CYS A 1 17 ? 5.077 -4.637 5.771 1.00 0.000 17 CYS A C 5
ATOM 1677 O O . CYS A 1 17 ? 5.936 -5.314 6.335 1.00 0.000 17 CYS A O 5
ATOM 1684 N N . LYS A 1 18 ? 3.794 -4.665 6.116 1.00 0.000 18 LYS A N 5
ATOM 1685 C CA . LYS A 1 18 ? 3.311 -5.513 7.199 1.00 0.000 18 LYS A CA 5
ATOM 1686 C C . LYS A 1 18 ? 2.798 -6.845 6.661 1.00 0.000 18 LYS A C 5
ATOM 1687 O O . LYS A 1 18 ? 2.711 -7.829 7.395 1.00 0.000 18 LYS A O 5
ATOM 1706 N N . ARG A 1 19 ? 2.462 -6.868 5.375 1.00 0.000 19 ARG A N 5
ATOM 1707 C CA . ARG A 1 19 ? 1.959 -8.080 4.739 1.00 0.000 19 ARG A CA 5
ATOM 1708 C C . ARG A 1 19 ? 3.103 -8.896 4.143 1.00 0.000 19 ARG A C 5
ATOM 1709 O O . ARG A 1 19 ? 2.966 -10.096 3.910 1.00 0.000 19 ARG A O 5
ATOM 1730 N N . ASN A 1 20 ? 4.230 -8.236 3.899 1.00 0.000 20 ASN A N 5
ATOM 1731 C CA . ASN A 1 20 ? 5.397 -8.900 3.329 1.00 0.000 20 ASN A CA 5
ATOM 1732 C C . ASN A 1 20 ? 5.928 -9.972 4.276 1.00 0.000 20 ASN A C 5
ATOM 1733 O O . ASN A 1 20 ? 5.619 -9.992 5.467 1.00 0.000 20 ASN A O 5
ATOM 1759 N N . CYS A 1 22 ? 8.574 -10.211 5.627 1.00 0.000 22 CYS A N 5
ATOM 1760 C CA . CYS A 1 22 ? 9.358 -9.604 6.696 1.00 0.000 22 CYS A CA 5
ATOM 1761 C C . CYS A 1 22 ? 8.546 -9.519 7.985 1.00 0.000 22 CYS A C 5
ATOM 1762 O O . CYS A 1 22 ? 9.088 -9.647 9.083 1.00 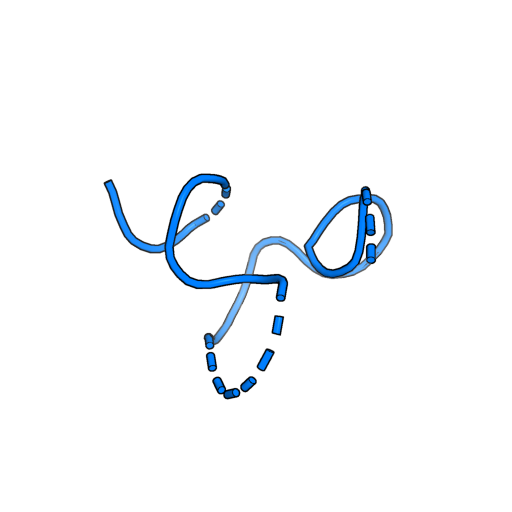0.000 22 CYS A O 5
ATOM 17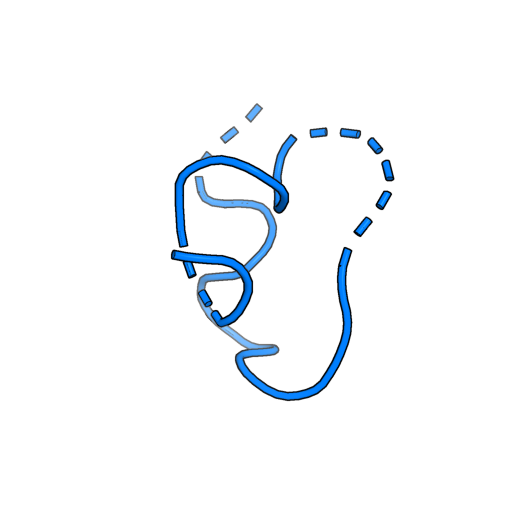69 N N . CYS A 1 23 ? 7.243 -9.301 7.843 1.00 0.000 23 CYS A N 5
ATOM 1770 C CA . CYS A 1 23 ? 6.355 -9.198 8.994 1.00 0.000 23 CYS A CA 5
ATOM 1771 C C . CYS A 1 23 ? 5.525 -10.469 9.157 1.00 0.000 23 CYS A C 5
ATOM 1772 O O . CYS A 1 23 ? 5.375 -10.989 10.263 1.00 0.000 23 CYS A O 5
ATOM 1779 N N . THR A 1 24 ? 4.988 -10.965 8.046 1.00 0.000 24 THR A N 5
ATOM 1780 C CA . THR A 1 24 ? 4.174 -12.173 8.065 1.00 0.000 24 THR A CA 5
ATOM 1781 C C . THR A 1 24 ? 5.042 -13.423 7.972 1.00 0.000 24 THR A C 5
ATOM 1782 O O . THR A 1 24 ? 6.054 -13.436 7.273 1.00 0.000 24 THR A O 5
ATOM 1796 N N . LEU A 1 1 ? 1.795 0.362 -1.708 1.00 0.000 1 LEU A N 6
ATOM 1797 C CA . LEU A 1 1 ? 3.169 -0.084 -1.912 1.00 0.000 1 LEU A CA 6
ATOM 1798 C C . LEU A 1 1 ? 3.294 -1.586 -1.677 1.00 0.000 1 LEU A C 6
ATOM 1799 O O . LEU A 1 1 ? 3.883 -2.038 -0.694 1.00 0.000 1 LEU A O 6
ATOM 1830 N N . SER A 1 3 ? 5.174 -3.755 -2.809 1.00 0.000 3 SER A N 6
ATOM 1831 C CA . SER A 1 3 ? 6.557 -4.165 -2.595 1.00 0.000 3 SER A CA 6
ATOM 1832 C C . SER A 1 3 ? 7.250 -3.241 -1.598 1.00 0.000 3 SER A C 6
ATOM 1833 O O . SER A 1 3 ? 8.363 -2.772 -1.838 1.00 0.000 3 SER A O 6
ATOM 1841 N N . CYS A 1 4 ? 6.583 -2.984 -0.478 1.00 0.000 4 CYS A N 6
ATOM 1842 C CA . CYS A 1 4 ? 7.132 -2.116 0.557 1.00 0.000 4 CYS A CA 6
ATOM 1843 C C . CYS A 1 4 ? 8.331 -2.771 1.237 1.00 0.000 4 CYS A C 6
ATOM 1844 O O . CYS A 1 4 ? 9.381 -2.150 1.401 1.00 0.000 4 CYS A O 6
ATOM 1851 N N . CYS A 1 5 ? 8.167 -4.030 1.629 1.00 0.000 5 CYS A N 6
ATOM 1852 C CA . CYS A 1 5 ? 9.233 -4.770 2.291 1.00 0.000 5 CYS A CA 6
ATOM 1853 C C . CYS A 1 5 ? 10.038 -5.584 1.282 1.00 0.000 5 CYS A C 6
ATOM 1854 O O . CYS A 1 5 ? 10.600 -6.627 1.617 1.00 0.000 5 CYS A O 6
ATOM 1861 N N . SER A 1 6 ? 10.087 -5.101 0.045 1.00 0.000 6 SER A N 6
ATOM 1862 C CA . SER A 1 6 ? 10.820 -5.784 -1.015 1.00 0.000 6 SER A CA 6
ATOM 1863 C C . SER A 1 6 ? 12.324 -5.609 -0.836 1.00 0.000 6 SER A C 6
ATOM 1864 O O . SER A 1 6 ? 13.057 -6.581 -0.651 1.00 0.000 6 SER A O 6
ATOM 1872 N N . LEU A 1 7 ? 12.779 -4.362 -0.893 1.00 0.000 7 LEU A N 6
ATOM 1873 C CA . LEU A 1 7 ? 14.197 -4.056 -0.737 1.00 0.000 7 LEU A CA 6
ATOM 1874 C C . LEU A 1 7 ? 14.522 -3.703 0.711 1.00 0.000 7 LEU A C 6
ATOM 1875 O O . LEU A 1 7 ? 15.429 -2.917 0.979 1.00 0.000 7 LEU A O 6
ATOM 1891 N N . ASN A 1 8 ? 13.776 -4.292 1.640 1.00 0.000 8 ASN A N 6
ATOM 1892 C CA . ASN A 1 8 ? 13.986 -4.041 3.061 1.00 0.000 8 ASN A CA 6
ATOM 1893 C C . ASN A 1 8 ? 13.253 -5.074 3.911 1.00 0.000 8 ASN A C 6
ATOM 1894 O O . ASN A 1 8 ? 12.318 -4.742 4.642 1.00 0.000 8 ASN A O 6
ATOM 1905 N N . LEU A 1 9 ? 13.682 -6.327 3.810 1.00 0.000 9 LEU A N 6
ATOM 1906 C CA . LEU A 1 9 ? 13.066 -7.410 4.569 1.00 0.000 9 LEU A CA 6
ATOM 1907 C C . LEU A 1 9 ? 13.696 -7.531 5.953 1.00 0.000 9 LEU A C 6
ATOM 1908 O O . LEU A 1 9 ? 14.052 -8.625 6.390 1.00 0.000 9 LEU A O 6
ATOM 1924 N N . ARG A 1 10 ? 13.828 -6.399 6.638 1.00 0.000 10 ARG A N 6
ATOM 1925 C CA . ARG A 1 10 ? 14.413 -6.379 7.973 1.00 0.000 10 ARG A CA 6
ATOM 1926 C C . ARG A 1 10 ? 13.368 -6.003 9.020 1.00 0.000 10 ARG A C 6
ATOM 1927 O O . ARG A 1 10 ? 13.269 -6.638 10.070 1.00 0.000 10 ARG A O 6
ATOM 1948 N N . LEU A 1 11 ? 12.591 -4.966 8.726 1.00 0.000 11 LEU A N 6
ATOM 1949 C CA . LEU A 1 11 ? 11.553 -4.504 9.641 1.00 0.000 11 LEU A CA 6
ATOM 1950 C C . LEU A 1 11 ? 10.281 -4.139 8.882 1.00 0.000 11 LEU A C 6
ATOM 1951 O O . LEU A 1 11 ? 10.271 -4.093 7.652 1.00 0.000 11 LEU A O 6
ATOM 1967 N N . CYS A 1 12 ? 9.210 -3.879 9.624 1.00 0.000 12 CYS A N 6
ATOM 1968 C CA . CYS A 1 12 ? 7.933 -3.516 9.023 1.00 0.000 12 CYS A CA 6
ATOM 1969 C C . CYS A 1 12 ? 7.142 -2.590 9.943 1.00 0.000 12 CYS A C 6
ATOM 1970 O O . CYS A 1 12 ? 6.321 -3.027 10.749 1.00 0.000 12 CYS A O 6
ATOM 1992 N N . VAL A 1 14 ? 5.285 0.430 8.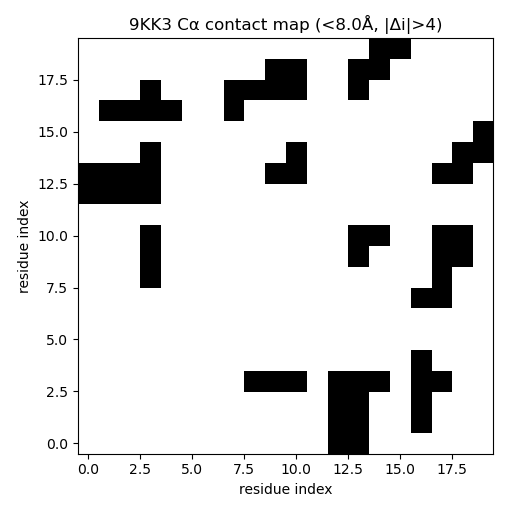800 1.00 0.000 14 VAL A N 6
ATOM 1993 C CA . VAL A 1 14 ? 4.027 0.788 8.155 1.00 0.000 14 VAL A CA 6
ATOM 1994 C C . VAL A 1 14 ? 3.320 -0.446 7.607 1.00 0.000 14 VAL A C 6
ATOM 1995 O O . VAL A 1 14 ? 3.943 -1.462 7.296 1.00 0.000 14 VAL A O 6
ATOM 2023 N N . ALA A 1 16 ? 2.186 -0.945 4.831 1.00 0.000 16 ALA A N 6
ATOM 2024 C CA . ALA A 1 16 ? 2.619 -1.210 3.465 1.00 0.000 16 ALA A CA 6
ATOM 2025 C C . ALA A 1 16 ? 3.568 -2.403 3.412 1.00 0.000 16 ALA A C 6
ATOM 2026 O O . ALA A 1 16 ? 3.553 -3.179 2.456 1.00 0.000 16 ALA A O 6
ATOM 2033 N N . CYS A 1 17 ? 4.392 -2.544 4.445 1.00 0.000 17 CYS A N 6
ATOM 2034 C CA . CYS A 1 17 ? 5.349 -3.642 4.516 1.00 0.000 17 CYS A CA 6
ATOM 2035 C C . CYS A 1 17 ? 5.000 -4.594 5.657 1.00 0.000 17 CYS A C 6
ATOM 2036 O O . CYS A 1 17 ? 5.871 -5.268 6.207 1.00 0.000 17 CYS A O 6
ATOM 2043 N N . LYS A 1 18 ? 3.719 -4.645 6.007 1.00 0.000 18 LYS A N 6
ATOM 2044 C CA . LYS A 1 18 ? 3.253 -5.515 7.080 1.00 0.000 18 LYS A CA 6
ATOM 2045 C C . LYS A 1 18 ? 2.747 -6.842 6.523 1.00 0.000 18 LYS A C 6
ATOM 2046 O O . LYS A 1 18 ? 2.641 -7.830 7.250 1.00 0.000 18 LYS A O 6
ATOM 2065 N N . ARG A 1 19 ? 2.436 -6.857 5.231 1.00 0.000 19 ARG A N 6
ATOM 2066 C CA . ARG A 1 19 ? 1.942 -8.063 4.578 1.00 0.000 19 ARG A CA 6
ATOM 2067 C C . ARG A 1 19 ? 3.096 -8.894 4.025 1.00 0.000 19 ARG A C 6
ATOM 2068 O O . ARG A 1 19 ? 2.951 -10.091 3.783 1.00 0.000 19 ARG A O 6
ATOM 2089 N N . ASN A 1 20 ? 4.242 -8.249 3.828 1.00 0.000 20 ASN A N 6
ATOM 2090 C CA . ASN A 1 20 ? 5.420 -8.928 3.303 1.00 0.000 20 ASN A CA 6
ATOM 2091 C C . ASN A 1 20 ? 5.910 -9.998 4.274 1.00 0.000 20 ASN A C 6
ATOM 2092 O O . ASN A 1 20 ? 5.536 -10.025 5.447 1.00 0.000 20 ASN A O 6
ATOM 2118 N N . CYS A 1 22 ? 8.518 -10.212 5.725 1.00 0.000 22 CYS A N 6
ATOM 2119 C CA . CYS A 1 22 ? 9.275 -9.599 6.810 1.00 0.000 22 CYS A CA 6
ATOM 2120 C C . CYS A 1 22 ? 8.426 -9.495 8.074 1.00 0.000 22 CYS A C 6
ATOM 2121 O O . CYS A 1 22 ? 8.943 -9.558 9.190 1.00 0.000 22 CYS A O 6
ATOM 2128 N N . CYS A 1 23 ? 7.119 -9.336 7.891 1.00 0.000 23 CYS A N 6
ATOM 2129 C CA . CYS A 1 23 ? 6.197 -9.222 9.015 1.00 0.000 23 CYS A CA 6
ATOM 2130 C C . CYS A 1 23 ? 5.451 -10.534 9.240 1.00 0.000 23 CYS A C 6
ATOM 2131 O O . CYS A 1 23 ? 5.530 -11.130 10.315 1.00 0.000 23 CYS A O 6
ATOM 2138 N N . THR A 1 24 ? 4.726 -10.979 8.219 1.00 0.000 24 THR A N 6
ATOM 2139 C CA . THR A 1 24 ? 3.965 -12.219 8.304 1.00 0.000 24 THR A CA 6
ATOM 2140 C C . THR A 1 24 ? 4.845 -13.427 8.002 1.00 0.000 24 THR A C 6
ATOM 2141 O O . THR A 1 24 ? 4.625 -14.515 8.531 1.00 0.000 24 THR A O 6
ATOM 2155 N N . LEU A 1 1 ? 1.825 1.076 0.754 1.00 0.000 1 LEU A N 7
ATOM 2156 C CA . LEU A 1 1 ? 2.489 0.861 -0.527 1.00 0.000 1 LEU A CA 7
ATOM 2157 C C . LEU A 1 1 ? 2.386 -0.599 -0.956 1.00 0.000 1 LEU A C 7
ATOM 2158 O O . LEU A 1 1 ? 2.190 -1.499 -0.139 1.00 0.000 1 LEU A O 7
ATOM 2189 N N . SER A 1 3 ? 4.731 -2.939 -2.458 1.00 0.000 3 SER A N 7
ATOM 2190 C CA . SER A 1 3 ? 5.780 -3.784 -1.899 1.00 0.000 3 SER A CA 7
ATOM 2191 C C . SER A 1 3 ? 6.836 -2.942 -1.191 1.00 0.000 3 SER A C 7
ATOM 2192 O O . SER A 1 3 ? 7.906 -2.675 -1.740 1.00 0.000 3 SER A O 7
ATOM 2200 N N . CYS A 1 4 ? 6.529 -2.526 0.033 1.00 0.000 4 CYS A N 7
ATOM 2201 C CA . CYS A 1 4 ? 7.449 -1.714 0.819 1.00 0.000 4 CYS A CA 7
ATOM 2202 C C . CYS A 1 4 ? 8.602 -2.560 1.352 1.00 0.000 4 CYS A C 7
ATOM 2203 O O . CYS A 1 4 ? 9.732 -2.085 1.474 1.00 0.000 4 CYS A O 7
ATOM 2210 N N . CYS A 1 5 ? 8.309 -3.818 1.668 1.00 0.000 5 CYS A N 7
ATOM 2211 C CA . CYS A 1 5 ? 9.320 -4.731 2.187 1.00 0.000 5 CYS A CA 7
ATOM 2212 C C . CYS A 1 5 ? 9.952 -5.542 1.060 1.00 0.000 5 CYS A C 7
ATOM 2213 O O . CYS A 1 5 ? 10.317 -6.703 1.244 1.00 0.000 5 CYS A O 7
ATOM 2220 N N . SER A 1 6 ? 10.079 -4.921 -0.109 1.00 0.000 6 SER A N 7
ATOM 2221 C CA . SER A 1 6 ? 10.663 -5.584 -1.268 1.00 0.000 6 SER A CA 7
ATOM 2222 C C . SER A 1 6 ? 12.174 -5.729 -1.107 1.00 0.000 6 SER A C 7
ATOM 2223 O O . SER A 1 6 ? 12.693 -6.838 -0.979 1.00 0.000 6 SER A O 7
ATOM 2231 N N . LEU A 1 7 ? 12.873 -4.599 -1.115 1.00 0.000 7 LEU A N 7
ATOM 2232 C CA . LEU A 1 7 ? 14.325 -4.598 -0.969 1.00 0.000 7 LEU A CA 7
ATOM 2233 C C . LEU A 1 7 ? 14.729 -4.227 0.454 1.00 0.000 7 LEU A C 7
ATOM 2234 O O . LEU A 1 7 ? 15.781 -3.628 0.675 1.00 0.000 7 LEU A O 7
ATOM 2250 N N . ASN A 1 8 ? 13.888 -4.590 1.416 1.00 0.000 8 ASN A N 7
ATOM 2251 C CA . ASN A 1 8 ? 14.158 -4.298 2.819 1.00 0.000 8 ASN A CA 7
ATOM 2252 C C . ASN A 1 8 ? 13.298 -5.166 3.732 1.00 0.000 8 ASN A C 7
ATOM 2253 O O . ASN A 1 8 ? 12.396 -4.671 4.409 1.00 0.000 8 ASN A O 7
ATOM 2264 N N . LEU A 1 9 ? 13.583 -6.463 3.746 1.00 0.000 9 LEU A N 7
ATOM 2265 C CA . LEU A 1 9 ? 12.836 -7.402 4.577 1.00 0.000 9 LEU A CA 7
ATOM 2266 C C . LEU A 1 9 ? 13.426 -7.475 5.981 1.00 0.000 9 LEU A C 7
ATOM 2267 O O . LEU A 1 9 ? 13.666 -8.561 6.509 1.00 0.000 9 LEU A O 7
ATOM 2283 N N . ARG A 1 10 ? 13.655 -6.312 6.583 1.00 0.000 10 ARG A N 7
ATOM 2284 C CA . ARG A 1 10 ? 14.216 -6.244 7.927 1.00 0.000 10 ARG A CA 7
ATOM 2285 C C . ARG A 1 10 ? 13.137 -5.901 8.949 1.00 0.000 10 ARG A C 7
ATOM 2286 O O . ARG A 1 10 ? 12.852 -6.687 9.854 1.00 0.000 10 ARG A O 7
ATOM 2307 N N . LEU A 1 11 ? 12.540 -4.724 8.799 1.00 0.000 11 LEU A N 7
ATOM 2308 C CA . LEU A 1 11 ? 11.492 -4.276 9.710 1.00 0.000 11 LEU A CA 7
ATOM 2309 C C . LEU A 1 11 ? 10.183 -4.043 8.961 1.00 0.000 11 LEU A C 7
ATOM 2310 O O . LEU A 1 11 ? 10.055 -4.394 7.788 1.00 0.000 11 LEU A O 7
ATOM 2326 N N . CYS A 1 12 ? 9.213 -3.448 9.647 1.00 0.000 12 CYS A N 7
ATOM 2327 C CA . CYS A 1 12 ? 7.915 -3.166 9.048 1.00 0.000 12 CYS A CA 7
ATOM 2328 C C . CYS A 1 12 ? 7.036 -2.366 10.006 1.00 0.000 12 CYS A C 7
ATOM 2329 O O . CYS A 1 12 ? 6.118 -2.894 10.634 1.00 0.000 12 CYS A O 7
ATOM 2351 N N . VAL A 1 14 ? 4.953 -0.139 9.191 1.00 0.000 14 VAL A N 7
ATOM 2352 C CA . VAL A 1 14 ? 3.818 0.363 8.426 1.00 0.000 14 VAL A CA 7
ATOM 2353 C C . VAL A 1 14 ? 3.124 -0.764 7.669 1.00 0.000 14 VAL A C 7
ATOM 2354 O O . VAL A 1 14 ? 3.733 -1.771 7.310 1.00 0.000 14 VAL A O 7
ATOM 2382 N N . ALA A 1 16 ? 2.368 -0.967 4.788 1.00 0.000 16 ALA A N 7
ATOM 2383 C CA . ALA A 1 16 ? 2.966 -1.139 3.469 1.00 0.000 16 ALA A CA 7
ATOM 2384 C C . ALA A 1 16 ? 3.854 -2.378 3.426 1.00 0.000 16 ALA A C 7
ATOM 2385 O O . ALA A 1 16 ? 3.867 -3.111 2.437 1.00 0.000 16 ALA A O 7
ATOM 2392 N N . CYS A 1 17 ? 4.596 -2.606 4.505 1.00 0.000 17 CYS A N 7
ATOM 2393 C CA . CYS A 1 17 ? 5.488 -3.756 4.591 1.00 0.000 17 CYS A CA 7
ATOM 2394 C C . CYS A 1 17 ? 5.067 -4.688 5.723 1.00 0.000 17 CYS A C 7
ATOM 2395 O O . CYS A 1 17 ? 5.898 -5.374 6.319 1.00 0.000 17 CYS A O 7
ATOM 2402 N N . LYS A 1 18 ? 3.771 -4.707 6.015 1.00 0.000 18 LYS A N 7
ATOM 2403 C CA . LYS A 1 18 ? 3.238 -5.555 7.075 1.00 0.000 18 LYS A CA 7
ATOM 2404 C C . LYS A 1 18 ? 2.744 -6.884 6.511 1.00 0.000 18 LYS A C 7
ATOM 2405 O O . LYS A 1 18 ? 2.629 -7.872 7.237 1.00 0.000 18 LYS A O 7
ATOM 2424 N N . ARG A 1 19 ? 2.453 -6.900 5.215 1.00 0.000 19 ARG A N 7
ATOM 2425 C CA . ARG A 1 19 ? 1.972 -8.108 4.555 1.00 0.000 19 ARG A CA 7
ATOM 2426 C C . ARG A 1 19 ? 3.136 -8.935 4.019 1.00 0.000 19 ARG A C 7
ATOM 2427 O O . ARG A 1 19 ? 3.004 -10.138 3.794 1.00 0.000 19 ARG A O 7
ATOM 2448 N N . ASN A 1 20 ? 4.276 -8.282 3.816 1.00 0.000 20 ASN A N 7
ATOM 2449 C CA . ASN A 1 20 ? 5.463 -8.957 3.305 1.00 0.000 20 ASN A CA 7
ATOM 2450 C C . ASN A 1 20 ? 5.971 -9.994 4.303 1.00 0.000 20 ASN A C 7
ATOM 2451 O O . ASN A 1 20 ? 5.632 -9.971 5.486 1.00 0.000 20 ASN A O 7
ATOM 2477 N N . CYS A 1 22 ? 8.575 -10.165 5.715 1.00 0.000 22 CYS A N 7
ATOM 2478 C CA . CYS A 1 22 ? 9.354 -9.516 6.763 1.00 0.000 22 CYS A CA 7
ATOM 2479 C C . CYS A 1 22 ? 8.529 -9.361 8.037 1.00 0.000 22 CYS A C 7
ATOM 2480 O O . CYS A 1 22 ? 9.066 -9.392 9.145 1.00 0.000 22 CYS A O 7
ATOM 2487 N N . CYS A 1 23 ? 7.222 -9.192 7.872 1.00 0.000 23 CYS A N 7
ATOM 2488 C CA . CYS A 1 23 ? 6.321 -9.032 9.007 1.00 0.000 23 CYS A CA 7
ATOM 2489 C C . CYS A 1 23 ? 5.553 -10.321 9.279 1.00 0.000 23 CYS A C 7
ATOM 2490 O O . CYS A 1 23 ? 5.590 -10.858 10.387 1.00 0.000 23 CYS A O 7
ATOM 2497 N N . THR A 1 24 ? 4.856 -10.815 8.260 1.00 0.000 24 THR A N 7
ATOM 2498 C CA . THR A 1 24 ? 4.078 -12.041 8.388 1.00 0.000 24 THR A CA 7
ATOM 2499 C C . THR A 1 24 ? 4.950 -13.271 8.164 1.00 0.000 24 THR A C 7
ATOM 2500 O O . THR A 1 24 ? 4.703 -14.331 8.737 1.00 0.000 24 THR A O 7
ATOM 2514 N N . LEU A 1 1 ? 1.953 0.515 0.591 1.00 0.000 1 LEU A N 8
ATOM 2515 C CA . LEU A 1 1 ? 2.580 0.608 -0.723 1.00 0.000 1 LEU A CA 8
ATOM 2516 C C . LEU A 1 1 ? 2.671 -0.765 -1.381 1.00 0.000 1 LEU A C 8
ATOM 2517 O O . LEU A 1 1 ? 2.620 -1.803 -0.719 1.00 0.000 1 LEU A O 8
ATOM 2548 N N . SER A 1 3 ? 5.180 -2.546 -2.798 1.00 0.000 3 SER A N 8
ATOM 2549 C CA . SER A 1 3 ? 6.243 -3.380 -2.250 1.00 0.000 3 SER A CA 8
ATOM 2550 C C . SER A 1 3 ? 7.129 -2.577 -1.302 1.00 0.000 3 SER A C 8
ATOM 2551 O O . SER A 1 3 ? 8.164 -2.042 -1.703 1.00 0.000 3 SER A O 8
ATOM 2559 N N . CYS A 1 4 ? 6.715 -2.496 -0.042 1.00 0.000 4 CYS A N 8
ATOM 2560 C CA . CYS A 1 4 ? 7.469 -1.758 0.965 1.00 0.000 4 CYS A CA 8
ATOM 2561 C C . CYS A 1 4 ? 8.619 -2.601 1.510 1.00 0.000 4 CYS A C 8
ATOM 2562 O O . CYS A 1 4 ? 9.745 -2.122 1.644 1.00 0.000 4 CYS A O 8
ATOM 2569 N N . CYS A 1 5 ? 8.326 -3.859 1.822 1.00 0.000 5 CYS A N 8
ATOM 2570 C CA . CYS A 1 5 ? 9.334 -4.770 2.352 1.00 0.000 5 CYS A CA 8
ATOM 2571 C C . CYS A 1 5 ? 9.983 -5.576 1.230 1.00 0.000 5 CYS A C 8
ATOM 2572 O O . CYS A 1 5 ? 10.400 -6.716 1.432 1.00 0.000 5 CYS A O 8
ATOM 2579 N N . SER A 1 6 ? 10.064 -4.974 0.048 1.00 0.000 6 SER A N 8
ATOM 2580 C CA . SER A 1 6 ? 10.659 -5.636 -1.108 1.00 0.000 6 SER A CA 8
ATOM 2581 C C . SER A 1 6 ? 12.177 -5.701 -0.975 1.00 0.000 6 SER A C 8
ATOM 2582 O O . SER A 1 6 ? 12.745 -6.764 -0.721 1.00 0.000 6 SER A O 8
ATOM 2590 N N . LEU A 1 7 ? 12.829 -4.557 -1.148 1.00 0.000 7 LEU A N 8
ATOM 2591 C CA . LEU A 1 7 ? 14.282 -4.481 -1.048 1.00 0.000 7 LEU A CA 8
ATOM 2592 C C . LEU A 1 7 ? 14.711 -4.091 0.363 1.00 0.000 7 LEU A C 8
ATOM 2593 O O . LEU A 1 7 ? 15.736 -3.437 0.552 1.00 0.000 7 LEU A O 8
ATOM 2609 N N . ASN A 1 8 ? 13.921 -4.499 1.350 1.00 0.000 8 ASN A N 8
ATOM 2610 C CA . ASN A 1 8 ? 14.220 -4.194 2.744 1.00 0.000 8 ASN A CA 8
ATOM 2611 C C . ASN A 1 8 ? 13.386 -5.061 3.682 1.00 0.000 8 ASN A C 8
ATOM 2612 O O . ASN A 1 8 ? 12.498 -4.567 4.378 1.00 0.000 8 ASN A O 8
ATOM 2623 N N . LEU A 1 9 ? 13.678 -6.357 3.697 1.00 0.000 9 LEU A N 8
ATOM 2624 C CA . LEU A 1 9 ? 12.956 -7.295 4.550 1.00 0.000 9 LEU A CA 8
ATOM 2625 C C . LEU A 1 9 ? 13.540 -7.309 5.959 1.00 0.000 9 LEU A C 8
ATOM 2626 O O . LEU A 1 9 ? 13.816 -8.372 6.516 1.00 0.000 9 LEU A O 8
ATOM 2642 N N . ARG A 1 10 ? 13.722 -6.123 6.531 1.00 0.000 10 ARG A N 8
ATOM 2643 C CA . ARG A 1 10 ? 14.271 -6.000 7.876 1.00 0.000 10 ARG A CA 8
ATOM 2644 C C . ARG A 1 10 ? 13.156 -5.872 8.909 1.00 0.000 10 ARG A C 8
ATOM 2645 O O . ARG A 1 10 ? 13.011 -6.721 9.790 1.00 0.000 10 ARG A O 8
ATOM 2666 N N . LEU A 1 11 ? 12.371 -4.806 8.796 1.00 0.000 11 LEU A N 8
ATOM 2667 C CA . LEU A 1 11 ? 11.269 -4.567 9.720 1.00 0.000 11 LEU A CA 8
ATOM 2668 C C . LEU A 1 11 ? 10.029 -4.080 8.976 1.00 0.000 11 LEU A C 8
ATOM 2669 O O . LEU A 1 11 ? 10.044 -3.933 7.753 1.00 0.000 11 LEU A O 8
ATOM 2685 N N . CYS A 1 12 ? 8.958 -3.829 9.721 1.00 0.000 12 CYS A N 8
ATOM 2686 C CA . CYS A 1 12 ? 7.711 -3.356 9.133 1.00 0.000 12 CYS A CA 8
ATOM 2687 C C . CYS A 1 12 ? 7.030 -2.339 10.045 1.00 0.000 12 CYS A C 8
ATOM 2688 O O . CYS A 1 12 ? 6.144 -2.670 10.833 1.00 0.000 12 CYS A O 8
ATOM 2710 N N . VAL A 1 14 ? 5.166 -0.002 9.045 1.00 0.000 14 VAL A N 8
ATOM 2711 C CA . VAL A 1 14 ? 3.969 0.469 8.357 1.00 0.000 14 VAL A CA 8
ATOM 2712 C C . VAL A 1 14 ? 3.251 -0.679 7.656 1.00 0.000 14 VAL A C 8
ATOM 2713 O O . VAL A 1 14 ? 3.856 -1.681 7.274 1.00 0.000 14 VAL A O 8
ATOM 2741 N N . ALA A 1 16 ? 2.354 -0.974 4.827 1.00 0.000 16 ALA A N 8
ATOM 2742 C CA . ALA A 1 16 ? 2.904 -1.186 3.494 1.00 0.000 16 ALA A CA 8
ATOM 2743 C C . ALA A 1 16 ? 3.789 -2.428 3.457 1.00 0.000 16 ALA A C 8
ATOM 2744 O O . ALA A 1 16 ? 3.809 -3.159 2.466 1.00 0.000 16 ALA A O 8
ATOM 2751 N N . CYS A 1 17 ? 4.519 -2.661 4.542 1.00 0.000 17 CYS A N 8
ATOM 2752 C CA . CYS A 1 17 ? 5.408 -3.813 4.633 1.00 0.000 17 CYS A CA 8
ATOM 2753 C C . CYS A 1 17 ? 4.950 -4.767 5.733 1.00 0.000 17 CYS A C 8
ATOM 2754 O O . CYS A 1 17 ? 5.759 -5.478 6.330 1.00 0.000 17 CYS A O 8
ATOM 2761 N N . LYS A 1 18 ? 3.648 -4.777 5.996 1.00 0.000 18 LYS A N 8
ATOM 2762 C CA . LYS A 1 18 ? 3.080 -5.643 7.022 1.00 0.000 18 LYS A CA 8
ATOM 2763 C C . LYS A 1 18 ? 2.597 -6.958 6.419 1.00 0.000 18 LYS A C 8
ATOM 2764 O O . LYS A 1 18 ? 2.425 -7.950 7.126 1.00 0.000 18 LYS A O 8
ATOM 2783 N N . ARG A 1 19 ? 2.382 -6.958 5.107 1.00 0.000 19 ARG A N 8
ATOM 2784 C CA . ARG A 1 19 ? 1.919 -8.151 4.409 1.00 0.000 19 ARG A CA 8
ATOM 2785 C C . ARG A 1 19 ? 3.099 -8.981 3.911 1.00 0.000 19 ARG A C 8
ATOM 2786 O O . ARG A 1 19 ? 2.968 -10.180 3.670 1.00 0.000 19 ARG A O 8
ATOM 2807 N N . ASN A 1 20 ? 4.250 -8.334 3.761 1.00 0.000 20 ASN A N 8
ATOM 2808 C CA . ASN A 1 20 ? 5.453 -9.012 3.291 1.00 0.000 20 ASN A CA 8
ATOM 2809 C C . ASN A 1 20 ? 5.925 -10.048 4.307 1.00 0.000 20 ASN A C 8
ATOM 2810 O O . ASN A 1 20 ? 5.535 -10.031 5.475 1.00 0.000 20 ASN A O 8
ATOM 2836 N N . CYS A 1 22 ? 8.525 -10.229 5.810 1.00 0.000 22 CYS A N 8
ATOM 2837 C CA . CYS A 1 22 ? 9.251 -9.581 6.896 1.00 0.000 22 CYS A CA 8
ATOM 2838 C C . CYS A 1 22 ? 8.362 -9.421 8.126 1.00 0.000 22 CYS A C 8
ATOM 2839 O O . CYS A 1 22 ? 8.839 -9.460 9.260 1.00 0.000 22 CYS A O 8
ATOM 2846 N N . CYS A 1 23 ? 7.066 -9.241 7.893 1.00 0.000 23 CYS A N 8
ATOM 2847 C CA . CYS A 1 23 ? 6.109 -9.075 8.980 1.00 0.000 23 CYS A CA 8
ATOM 2848 C C . CYS A 1 23 ? 5.298 -10.350 9.190 1.00 0.000 23 CYS A C 8
ATOM 2849 O O . CYS A 1 23 ? 5.064 -10.771 10.323 1.00 0.000 23 CYS A O 8
ATOM 2856 N N . THR A 1 24 ? 4.871 -10.962 8.089 1.00 0.000 24 THR A N 8
ATOM 2857 C CA . THR A 1 24 ? 4.086 -12.188 8.152 1.00 0.000 24 THR A CA 8
ATOM 2858 C C . THR A 1 24 ? 4.983 -13.419 8.093 1.00 0.000 24 THR A C 8
ATOM 2859 O O . THR A 1 24 ? 6.005 -13.422 7.409 1.00 0.000 24 THR A O 8
ATOM 2873 N N . LEU A 1 1 ? 1.117 0.068 -0.152 1.00 0.000 1 LEU A N 9
ATOM 2874 C CA . LEU A 1 1 ? 1.999 -0.058 -1.306 1.00 0.000 1 LEU A CA 9
ATOM 2875 C C . LEU A 1 1 ? 2.085 -1.509 -1.771 1.00 0.000 1 LEU A C 9
ATOM 2876 O O . LEU A 1 1 ? 1.790 -2.443 -1.026 1.00 0.000 1 LEU A O 9
ATOM 2907 N N . SER A 1 3 ? 4.898 -3.430 -2.840 1.00 0.000 3 SER A N 9
ATOM 2908 C CA . SER A 1 3 ? 5.966 -4.159 -2.166 1.00 0.000 3 SER A CA 9
ATOM 2909 C C . SER A 1 3 ? 6.875 -3.204 -1.399 1.00 0.000 3 SER A C 9
ATOM 2910 O O . SER A 1 3 ? 7.926 -2.795 -1.894 1.00 0.000 3 SER A O 9
ATOM 2918 N N . CYS A 1 4 ? 6.463 -2.851 -0.186 1.00 0.000 4 CYS A N 9
ATOM 2919 C CA . CYS A 1 4 ? 7.238 -1.944 0.652 1.00 0.000 4 CYS A CA 9
ATOM 2920 C C . CYS A 1 4 ? 8.421 -2.668 1.288 1.00 0.000 4 CYS A C 9
ATOM 2921 O O . CYS A 1 4 ? 9.504 -2.101 1.437 1.00 0.000 4 CYS A O 9
ATOM 2928 N N . CYS A 1 5 ? 8.207 -3.925 1.662 1.00 0.000 5 CYS A N 9
ATOM 2929 C CA . CYS A 1 5 ? 9.254 -4.728 2.282 1.00 0.000 5 CYS A CA 9
ATOM 2930 C C . CYS A 1 5 ? 10.006 -5.544 1.235 1.00 0.000 5 CYS A C 9
ATOM 2931 O O . CYS A 1 5 ? 10.496 -6.637 1.519 1.00 0.000 5 CYS A O 9
ATOM 2938 N N . SER A 1 6 ? 10.092 -5.006 0.023 1.00 0.000 6 SER A N 9
ATOM 2939 C CA . SER A 1 6 ? 10.781 -5.685 -1.068 1.00 0.000 6 SER A CA 9
ATOM 2940 C C . SER A 1 6 ? 12.293 -5.622 -0.879 1.00 0.000 6 SER A C 9
ATOM 2941 O O . SER A 1 6 ? 12.945 -6.641 -0.648 1.00 0.000 6 SER A O 9
ATOM 2949 N N . LEU A 1 7 ? 12.846 -4.418 -0.979 1.00 0.000 7 LEU A N 9
ATOM 2950 C CA . LEU A 1 7 ? 14.282 -4.220 -0.819 1.00 0.000 7 LEU A CA 9
ATOM 2951 C C . LEU A 1 7 ? 14.625 -3.863 0.624 1.00 0.000 7 LEU A C 9
ATOM 2952 O O . LEU A 1 7 ? 15.581 -3.133 0.882 1.00 0.000 7 LEU A O 9
ATOM 2968 N N . ASN A 1 8 ? 13.840 -4.385 1.560 1.00 0.000 8 ASN A N 9
ATOM 2969 C CA . ASN A 1 8 ? 14.062 -4.123 2.977 1.00 0.000 8 ASN A CA 9
ATOM 2970 C C . ASN A 1 8 ? 13.277 -5.105 3.842 1.00 0.000 8 ASN A C 9
ATOM 2971 O O . ASN A 1 8 ? 12.341 -4.720 4.545 1.00 0.000 8 ASN A O 9
ATOM 2982 N N . LEU A 1 9 ? 13.663 -6.374 3.785 1.00 0.000 9 LEU A N 9
ATOM 2983 C CA . LEU A 1 9 ? 12.997 -7.413 4.563 1.00 0.000 9 LEU A CA 9
ATOM 2984 C C . LEU A 1 9 ? 13.604 -7.523 5.958 1.00 0.000 9 LEU A C 9
ATOM 2985 O O . LEU A 1 9 ? 13.892 -8.620 6.436 1.00 0.000 9 LEU A O 9
ATOM 3001 N N . ARG A 1 10 ? 13.794 -6.378 6.606 1.00 0.000 10 ARG A N 9
ATOM 3002 C CA . ARG A 1 10 ? 14.366 -6.346 7.947 1.00 0.000 10 ARG A CA 9
ATOM 3003 C C . ARG A 1 10 ? 13.302 -5.999 8.984 1.00 0.000 10 ARG A C 9
ATOM 3004 O O . ARG A 1 10 ? 13.126 -6.713 9.972 1.00 0.000 10 ARG A O 9
ATOM 3025 N N . LEU A 1 11 ? 12.596 -4.898 8.753 1.00 0.000 11 LEU A N 9
ATOM 3026 C CA . LEU A 1 11 ? 11.549 -4.455 9.667 1.00 0.000 11 LEU A CA 9
ATOM 3027 C C . LEU A 1 11 ? 10.264 -4.136 8.910 1.00 0.000 11 LEU A C 9
ATOM 3028 O O . LEU A 1 11 ? 10.229 -4.176 7.680 1.00 0.000 11 LEU A O 9
ATOM 3044 N N . CYS A 1 12 ? 9.209 -3.818 9.652 1.00 0.000 12 CYS A N 9
ATOM 3045 C CA . CYS A 1 12 ? 7.921 -3.490 9.052 1.00 0.000 12 CYS A CA 9
ATOM 3046 C C . CYS A 1 12 ? 7.110 -2.578 9.968 1.00 0.000 12 CYS A C 9
ATOM 3047 O O . CYS A 1 12 ? 6.304 -3.031 10.781 1.00 0.000 12 CYS A O 9
ATOM 3069 N N . VAL A 1 14 ? 5.221 0.430 8.789 1.00 0.000 14 VAL A N 9
ATOM 3070 C CA . VAL A 1 14 ? 3.972 0.781 8.125 1.00 0.000 14 VAL A CA 9
ATOM 3071 C C . VAL A 1 14 ? 3.280 -0.457 7.566 1.00 0.000 14 VAL A C 9
ATOM 3072 O O . VAL A 1 14 ? 3.913 -1.466 7.255 1.00 0.000 14 VAL A O 9
ATOM 3100 N N . ALA A 1 16 ? 2.234 -0.995 4.803 1.00 0.000 16 ALA A N 9
ATOM 3101 C CA . ALA A 1 16 ? 2.701 -1.270 3.450 1.00 0.000 16 ALA A CA 9
ATOM 3102 C C . ALA A 1 16 ? 3.653 -2.462 3.429 1.00 0.000 16 ALA A C 9
ATOM 3103 O O . ALA A 1 16 ? 3.667 -3.241 2.475 1.00 0.000 16 ALA A O 9
ATOM 3110 N N . CYS A 1 17 ? 4.447 -2.598 4.485 1.00 0.000 17 CYS A N 9
ATOM 3111 C CA . CYS A 1 17 ? 5.403 -3.693 4.588 1.00 0.000 17 CYS A CA 9
ATOM 3112 C C . CYS A 1 17 ? 5.026 -4.639 5.725 1.00 0.000 17 CYS A C 9
ATOM 3113 O O . CYS A 1 17 ? 5.881 -5.325 6.287 1.00 0.000 17 CYS A O 9
ATOM 3120 N N . LYS A 1 18 ? 3.741 -4.670 6.060 1.00 0.000 18 LYS A N 9
ATOM 3121 C CA . LYS A 1 18 ? 3.249 -5.532 7.129 1.00 0.000 18 LYS A CA 9
ATOM 3122 C C . LYS A 1 18 ? 2.742 -6.857 6.569 1.00 0.000 18 LYS A C 9
ATOM 3123 O O . LYS A 1 18 ? 2.630 -7.845 7.294 1.00 0.000 18 LYS A O 9
ATOM 3142 N N . ARG A 1 19 ? 2.438 -6.870 5.275 1.00 0.000 19 ARG A N 9
ATOM 3143 C CA . ARG A 1 19 ? 1.943 -8.075 4.619 1.00 0.000 19 ARG A CA 9
ATOM 3144 C C . ARG A 1 19 ? 3.096 -8.898 4.054 1.00 0.000 19 ARG A C 9
ATOM 3145 O O . ARG A 1 19 ? 2.956 -10.097 3.814 1.00 0.000 19 ARG A O 9
ATOM 3166 N N . ASN A 1 20 ? 4.235 -8.246 3.843 1.00 0.000 20 ASN A N 9
ATOM 3167 C CA . ASN A 1 20 ? 5.412 -8.918 3.305 1.00 0.000 20 ASN A CA 9
ATOM 3168 C C . ASN A 1 20 ? 5.917 -9.987 4.269 1.00 0.000 20 ASN A C 9
ATOM 3169 O O . ASN A 1 20 ? 5.558 -10.015 5.447 1.00 0.000 20 ASN A O 9
ATOM 3195 N N . CYS A 1 22 ? 8.547 -10.200 5.699 1.00 0.000 22 CYS A N 9
ATOM 3196 C CA . CYS A 1 22 ? 9.299 -9.586 6.786 1.00 0.000 22 CYS A CA 9
ATOM 3197 C C . CYS A 1 22 ? 8.452 -9.499 8.052 1.00 0.000 22 CYS A C 9
ATOM 3198 O O . CYS A 1 22 ? 8.968 -9.591 9.166 1.00 0.000 22 CYS A O 9
ATOM 3205 N N . CYS A 1 23 ? 7.147 -9.321 7.873 1.00 0.000 23 CYS A N 9
ATOM 3206 C CA . CYS A 1 23 ? 6.227 -9.221 8.999 1.00 0.000 23 CYS A CA 9
ATOM 3207 C C . CYS A 1 23 ? 5.451 -10.522 9.186 1.00 0.000 23 CYS A C 9
ATOM 3208 O O . CYS A 1 23 ? 5.314 -11.022 10.303 1.00 0.000 23 CYS A O 9
ATOM 3215 N N . THR A 1 24 ? 4.946 -11.067 8.083 1.00 0.000 24 THR A N 9
ATOM 3216 C CA . THR A 1 24 ? 4.184 -12.308 8.124 1.00 0.000 24 THR A CA 9
ATOM 3217 C C . THR A 1 24 ? 5.103 -13.521 8.028 1.00 0.000 24 THR A C 9
ATOM 3218 O O . THR A 1 24 ? 6.090 -13.508 7.292 1.00 0.000 24 THR A O 9
ATOM 3232 N N . LEU A 1 1 ? 2.319 1.503 -1.256 1.00 0.000 1 LEU A N 10
ATOM 3233 C CA . LEU A 1 1 ? 3.635 0.906 -1.456 1.00 0.000 1 LEU A CA 10
ATOM 3234 C C . LEU A 1 1 ? 3.571 -0.612 -1.312 1.00 0.000 1 LEU A C 10
ATOM 3235 O O . LEU A 1 1 ? 4.003 -1.183 -0.311 1.00 0.000 1 LEU A O 10
ATOM 3266 N N . SER A 1 3 ? 5.253 -3.196 -2.678 1.00 0.000 3 SER A N 10
ATOM 3267 C CA . SER A 1 3 ? 6.544 -3.806 -2.385 1.00 0.000 3 SER A CA 10
ATOM 3268 C C . SER A 1 3 ? 7.309 -2.988 -1.349 1.00 0.000 3 SER A C 10
ATOM 3269 O O . SER A 1 3 ? 8.461 -2.609 -1.566 1.00 0.000 3 SER A O 10
ATOM 3277 N N . CYS A 1 4 ? 6.661 -2.720 -0.221 1.00 0.000 4 CYS A N 10
ATOM 3278 C CA . CYS A 1 4 ? 7.277 -1.947 0.851 1.00 0.000 4 CYS A CA 10
ATOM 3279 C C . CYS A 1 4 ? 8.463 -2.697 1.450 1.00 0.000 4 CYS A C 10
ATOM 3280 O O . CYS A 1 4 ? 9.544 -2.134 1.626 1.00 0.000 4 CYS A O 10
ATOM 3287 N N . CYS A 1 5 ? 8.253 -3.972 1.762 1.00 0.000 5 CYS A N 10
ATOM 3288 C CA . CYS A 1 5 ? 9.303 -4.801 2.341 1.00 0.000 5 CYS A CA 10
ATOM 3289 C C . CYS A 1 5 ? 10.044 -5.578 1.257 1.00 0.000 5 CYS A C 10
ATOM 3290 O O . CYS A 1 5 ? 10.474 -6.710 1.474 1.00 0.000 5 CYS A O 10
ATOM 3297 N N . SER A 1 6 ? 10.189 -4.960 0.089 1.00 0.000 6 SER A N 10
ATOM 3298 C CA . SER A 1 6 ? 10.874 -5.594 -1.032 1.00 0.000 6 SER A CA 10
ATOM 3299 C C . SER A 1 6 ? 12.382 -5.615 -0.804 1.00 0.000 6 SER A C 10
ATOM 3300 O O . SER A 1 6 ? 12.976 -6.674 -0.593 1.00 0.000 6 SER A O 10
ATOM 3308 N N . LEU A 1 7 ? 12.997 -4.439 -0.849 1.00 0.000 7 LEU A N 10
ATOM 3309 C CA . LEU A 1 7 ? 14.437 -4.319 -0.649 1.00 0.000 7 LEU A CA 10
ATOM 3310 C C . LEU A 1 7 ? 14.763 -4.059 0.819 1.00 0.000 7 LEU A C 10
ATOM 3311 O O . LEU A 1 7 ? 15.762 -3.416 1.138 1.00 0.000 7 LEU A O 10
ATOM 3327 N N . ASN A 1 8 ? 13.913 -4.565 1.707 1.00 0.000 8 ASN A N 10
ATOM 3328 C CA . ASN A 1 8 ? 14.111 -4.388 3.141 1.00 0.000 8 ASN A CA 10
ATOM 3329 C C . ASN A 1 8 ? 13.211 -5.331 3.934 1.00 0.000 8 ASN A C 10
ATOM 3330 O O . ASN A 1 8 ? 12.300 -4.892 4.637 1.00 0.000 8 ASN A O 10
ATOM 3341 N N . LEU A 1 9 ? 13.474 -6.628 3.818 1.00 0.000 9 LEU A N 10
ATOM 3342 C CA . LEU A 1 9 ? 12.689 -7.634 4.525 1.00 0.000 9 LEU A CA 10
ATOM 3343 C C . LEU A 1 9 ? 13.114 -7.728 5.986 1.00 0.000 9 LEU A C 10
ATOM 3344 O O . LEU A 1 9 ? 13.424 -8.810 6.485 1.00 0.000 9 LEU A O 10
ATOM 3360 N N . ARG A 1 10 ? 13.123 -6.588 6.669 1.00 0.000 10 ARG A N 10
ATOM 3361 C CA . ARG A 1 10 ? 13.509 -6.541 8.074 1.00 0.000 10 ARG A CA 10
ATOM 3362 C C . ARG A 1 10 ? 12.752 -5.439 8.810 1.00 0.000 10 ARG A C 10
ATOM 3363 O O . ARG A 1 10 ? 12.325 -5.619 9.951 1.00 0.000 10 ARG A O 10
ATOM 3384 N N . LEU A 1 11 ? 12.591 -4.298 8.149 1.00 0.000 11 LEU A N 10
ATOM 3385 C CA . LEU A 1 11 ? 11.886 -3.165 8.740 1.00 0.000 11 LEU A CA 10
ATOM 3386 C C . LEU A 1 11 ? 10.409 -3.184 8.359 1.00 0.000 11 LEU A C 10
ATOM 3387 O O . LEU A 1 11 ? 10.061 -3.212 7.178 1.00 0.000 11 LEU A O 10
ATOM 3403 N N . CYS A 1 12 ? 9.544 -3.167 9.368 1.00 0.000 12 CYS A N 10
ATOM 3404 C CA . CYS A 1 12 ? 8.104 -3.180 9.140 1.00 0.000 12 CYS A CA 10
ATOM 3405 C C . CYS A 1 12 ? 7.387 -2.276 10.139 1.00 0.000 12 CYS A C 10
ATOM 3406 O O . CYS A 1 12 ? 6.659 -2.736 11.019 1.00 0.000 12 CYS A O 10
ATOM 3428 N N . VAL A 1 14 ? 5.190 -0.044 9.244 1.00 0.000 14 VAL A N 10
ATOM 3429 C CA . VAL A 1 14 ? 3.949 0.378 8.606 1.00 0.000 14 VAL A CA 10
ATOM 3430 C C . VAL A 1 14 ? 3.261 -0.793 7.913 1.00 0.000 14 VAL A C 10
ATOM 3431 O O . VAL A 1 14 ? 3.886 -1.796 7.568 1.00 0.000 14 VAL A O 10
ATOM 3459 N N . ALA A 1 16 ? 2.287 -1.004 5.029 1.00 0.000 16 ALA A N 10
ATOM 3460 C CA . ALA A 1 16 ? 2.785 -1.141 3.666 1.00 0.000 16 ALA A CA 10
ATOM 3461 C C . ALA A 1 16 ? 3.679 -2.369 3.529 1.00 0.000 16 ALA A C 10
ATOM 3462 O O . ALA A 1 16 ? 3.669 -3.044 2.499 1.00 0.000 16 ALA A O 10
ATOM 3469 N N . CYS A 1 17 ? 4.450 -2.653 4.573 1.00 0.000 17 CYS A N 10
ATOM 3470 C CA . CYS A 1 17 ? 5.351 -3.800 4.569 1.00 0.000 17 CYS A CA 10
ATOM 3471 C C . CYS A 1 17 ? 4.929 -4.827 5.615 1.00 0.000 17 CYS A C 10
ATOM 3472 O O . CYS A 1 17 ? 5.756 -5.576 6.136 1.00 0.000 17 CYS A O 10
ATOM 3479 N N . LYS A 1 18 ? 3.635 -4.857 5.919 1.00 0.000 18 LYS A N 10
ATOM 3480 C CA . LYS A 1 18 ? 3.101 -5.792 6.901 1.00 0.000 18 LYS A CA 10
ATOM 3481 C C . LYS A 1 18 ? 2.622 -7.074 6.227 1.00 0.000 18 LYS A C 10
ATOM 3482 O O . LYS A 1 18 ? 2.471 -8.109 6.878 1.00 0.000 18 LYS A O 10
ATOM 3501 N N . ARG A 1 19 ? 2.387 -6.999 4.922 1.00 0.000 19 ARG A N 10
ATOM 3502 C CA . ARG A 1 19 ? 1.926 -8.154 4.161 1.00 0.000 19 ARG A CA 10
ATOM 3503 C C . ARG A 1 19 ? 3.106 -8.992 3.677 1.00 0.000 19 ARG A C 10
ATOM 3504 O O . ARG A 1 19 ? 2.956 -10.176 3.375 1.00 0.000 19 ARG A O 10
ATOM 3525 N N . ASN A 1 20 ? 4.278 -8.370 3.606 1.00 0.000 20 ASN A N 10
ATOM 3526 C CA . ASN A 1 20 ? 5.483 -9.059 3.159 1.00 0.000 20 ASN A CA 10
ATOM 3527 C C . ASN A 1 20 ? 5.904 -10.127 4.164 1.00 0.000 20 ASN A C 10
ATOM 3528 O O . ASN A 1 20 ? 5.467 -10.139 5.315 1.00 0.000 20 ASN A O 10
ATOM 3554 N N . CYS A 1 22 ? 8.461 -10.341 5.691 1.00 0.000 22 CYS A N 10
ATOM 3555 C CA . CYS A 1 22 ? 9.259 -9.729 6.746 1.00 0.000 22 CYS A CA 10
ATOM 3556 C C . CYS A 1 22 ? 8.427 -9.526 8.009 1.00 0.000 22 CYS A C 10
ATOM 3557 O O . CYS A 1 22 ? 8.941 -9.609 9.125 1.00 0.000 22 CYS A O 10
ATOM 3564 N N . CYS A 1 23 ? 7.138 -9.258 7.824 1.00 0.000 23 CYS A N 10
ATOM 3565 C CA . CYS A 1 23 ? 6.233 -9.042 8.946 1.00 0.000 23 CYS A CA 10
ATOM 3566 C C . CYS A 1 23 ? 5.342 -10.261 9.169 1.00 0.000 23 CYS A C 10
ATOM 3567 O O . CYS A 1 23 ? 5.123 -10.686 10.304 1.00 0.000 23 CYS A O 10
ATOM 3574 N N . THR A 1 24 ? 4.830 -10.820 8.077 1.00 0.000 24 THR A N 10
ATOM 3575 C CA . THR A 1 24 ? 3.963 -11.989 8.151 1.00 0.000 24 THR A CA 10
ATOM 3576 C C . THR A 1 24 ? 4.777 -13.278 8.170 1.00 0.000 24 THR A C 10
ATOM 3577 O O . THR A 1 24 ? 5.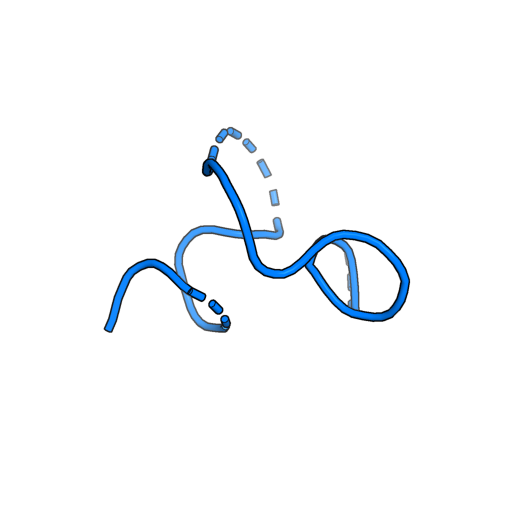822 -13.373 7.528 1.00 0.000 24 THR A O 10
#

Sequence (20 aa):
LSCCSLNLRLCVACKRNCCTLSCCSLNLRLCVACKRNCCTLSCCSLNLRLCVACKRNCCTLSCCSLNLRLCVACKRNCCTLSCCSLNLRLCVACKRNCCTLSCCSLNLRLCVACKRNCCTLSCCSLNLRLCVACKRNCCTLSCCSLNLRLCVACKRNCCTLSCCSLNLRLCVACKRNCCTLSCCSLNLRLCVACKRNCCT

Radius of gyration: 6.43 Å; Cα contacts (8 Å, |Δi|>4): 32; chains: 1; bounding box: 12×13×12 Å

Foldseek 3Di:
DCPCVVPLCDDPVCCVPVND

Solvent-accessible surface area: 2056 Å² total

InterPro domains:
  IPR004214 Conotoxin [PF02950] (2-73)

Organism: Conus radiatus (NCBI:txid61198)